Protein AF-0000000079241208 (afdb_homodimer)

Solvent-accessible surface area (backbone atoms only — not comparable to full-atom values): 12132 Å² total; per-residue (Å²): 131,88,64,67,33,62,77,41,56,72,85,36,66,59,20,52,52,40,54,52,53,50,49,51,48,34,47,53,38,46,44,62,68,44,64,42,62,24,52,15,55,86,41,65,51,71,40,70,36,26,55,69,58,37,50,49,38,34,60,72,66,26,55,33,71,83,64,74,71,45,50,93,43,65,40,77,79,73,70,74,70,69,73,74,69,76,74,72,74,76,76,74,76,73,75,76,75,76,73,77,118,129,88,64,68,33,62,75,42,56,70,84,35,68,60,20,51,52,39,52,52,52,51,51,52,48,34,48,53,37,45,42,61,70,46,62,42,65,24,52,14,57,85,43,65,51,71,40,69,37,24,56,70,58,38,50,48,38,34,61,72,65,27,54,32,70,83,64,74,72,46,49,93,43,64,41,75,79,74,70,74,70,69,73,74,70,75,73,72,75,76,76,73,75,73,76,77,72,77,74,80,119

Organism: Prunus dulcis (NCBI:txid3755)

Foldseek 3Di:
DDQCLVVDDCPDPSVVVNVVVVVVVVVVVCQQVFWFFQQFPVRVRPDTGRPVVSVVRCVPRNGDPVPPQVVSPDGDDDPPPPPPPPPPPPPPPPPPVPPPD/DDQVLVVDDCPDPSVVVNVVVVVVVVVVVCQQVFWFFQQFPVRVRPDTGRPVVSVVRCVPRNGDPVPPQVVSPDGDDDPPPPPPPPPPPPPPPVPPVPPPD

Radius of gyration: 32.14 Å; Cα contacts (8 Å, |Δi|>4): 218; chains: 2; bounding box: 62×72×138 Å

pLDDT: mean 83.87, std 23.01, range [26.67, 98.75]

InterPro domains:
  IPR029480 Transposase-associated domain [PF13963] (3-75)

Sequence (202 aa):
MDKSWMHSDRRSKAYEFGVEAFLNFAVENLLTTTHIRCPCVKCVNLKLFGVGIIRDHVYFNGIDQSYKNWTFHGEPWEATTNASRNVEEDDGHSRYSFVSEMDKSWMHSDRRSKAYEFGVEAFLNFAVENLLTTTHIRCPCVKCVNLKLFGVGIIRDHVYFNGIDQSYKNWTFHGEPWEATTNASRNVEEDDGHSRYSFVSE

Structure (mmCIF, N/CA/C/O backbone):
data_AF-0000000079241208-model_v1
#
loop_
_entity.id
_entity.type
_entity.pdbx_description
1 polymer 'Transposase-associated domain-containing protein'
#
loop_
_atom_site.group_PDB
_atom_site.id
_atom_site.type_symbol
_atom_site.label_atom_id
_atom_site.label_alt_id
_atom_site.label_comp_id
_atom_site.label_asym_id
_atom_site.label_entity_id
_atom_site.label_seq_id
_atom_site.pdbx_PDB_ins_code
_atom_site.Cartn_x
_atom_site.Cartn_y
_atom_site.Cartn_z
_atom_site.occupancy
_atom_site.B_iso_or_equiv
_atom_site.auth_seq_id
_atom_site.auth_comp_id
_atom_site.auth_asym_id
_atom_site.auth_atom_id
_atom_site.pdbx_PDB_model_num
ATOM 1 N N . MET A 1 1 ? 2.008 -9.539 -17.562 1 85.94 1 MET A N 1
ATOM 2 C CA . MET A 1 1 ? 3.361 -9.789 -17.062 1 85.94 1 MET A CA 1
ATOM 3 C C . MET A 1 1 ? 3.781 -11.234 -17.328 1 85.94 1 MET A C 1
ATOM 5 O O . MET A 1 1 ? 2.957 -12.141 -17.266 1 85.94 1 MET A O 1
ATOM 9 N N . ASP A 1 2 ? 5.016 -11.359 -17.703 1 92.06 2 ASP A N 1
ATOM 10 C CA . ASP A 1 2 ? 5.59 -12.688 -17.891 1 92.06 2 ASP A CA 1
ATOM 11 C C . ASP A 1 2 ? 5.672 -13.438 -16.562 1 92.06 2 ASP A C 1
ATOM 13 O O . ASP A 1 2 ? 6.18 -12.906 -15.57 1 92.06 2 ASP A O 1
ATOM 17 N N . LYS A 1 3 ? 5.117 -14.648 -16.562 1 96.25 3 LYS A N 1
ATOM 18 C CA . LYS A 1 3 ? 5.047 -15.383 -15.305 1 96.25 3 LYS A CA 1
ATOM 19 C C . LYS A 1 3 ? 5.926 -16.625 -15.344 1 96.25 3 LYS A C 1
ATOM 21 O O . LYS A 1 3 ? 5.84 -17.484 -14.461 1 96.25 3 LYS A O 1
ATOM 26 N N . SER A 1 4 ? 6.773 -16.75 -16.328 1 97.06 4 SER A N 1
ATOM 27 C CA . SER A 1 4 ? 7.629 -17.922 -16.469 1 97.06 4 SER A CA 1
ATOM 28 C C . SER A 1 4 ? 8.602 -18.047 -15.305 1 97.06 4 SER A C 1
ATOM 30 O O . SER A 1 4 ? 9.094 -19.141 -15.016 1 97.06 4 SER A O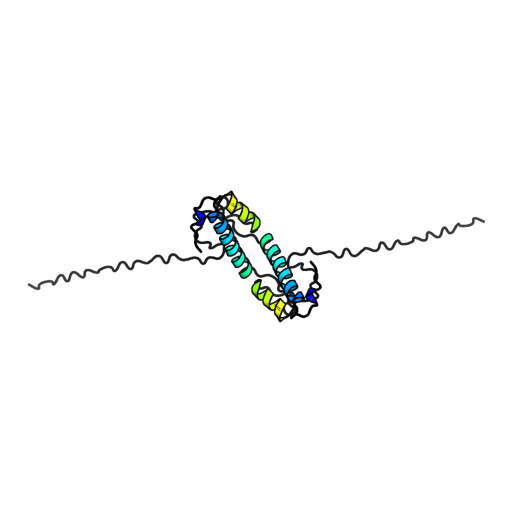 1
ATOM 32 N N . TRP A 1 5 ? 8.805 -16.891 -14.695 1 97.5 5 TRP A N 1
ATOM 33 C CA . TRP A 1 5 ? 9.734 -16.859 -13.57 1 97.5 5 TRP A CA 1
ATOM 34 C C . TRP A 1 5 ? 9.281 -17.797 -12.461 1 97.5 5 TRP A C 1
ATOM 36 O O . TRP A 1 5 ? 10.102 -18.281 -11.672 1 97.5 5 TRP A O 1
ATOM 46 N N . MET A 1 6 ? 8.07 -18.125 -12.43 1 98.06 6 MET A N 1
ATOM 47 C CA . MET A 1 6 ? 7.512 -18.922 -11.344 1 98.06 6 MET A CA 1
ATOM 48 C C . MET A 1 6 ? 8.055 -20.344 -11.383 1 98.06 6 MET A C 1
ATOM 50 O O . MET A 1 6 ? 7.992 -21.062 -10.391 1 98.06 6 MET A O 1
ATOM 54 N N . HIS A 1 7 ? 8.547 -20.734 -12.5 1 97.06 7 HIS A N 1
ATOM 55 C CA . HIS A 1 7 ? 9.055 -22.094 -12.688 1 97.06 7 HIS A CA 1
ATOM 56 C C . HIS A 1 7 ? 10.578 -22.125 -12.625 1 97.06 7 HIS A C 1
ATOM 58 O O . HIS A 1 7 ? 11.188 -23.188 -12.727 1 97.06 7 HIS A O 1
ATOM 64 N N . SER A 1 8 ? 11.156 -20.953 -12.43 1 97.25 8 SER A N 1
ATOM 65 C CA . SER A 1 8 ? 12.609 -20.859 -12.383 1 97.25 8 SER A CA 1
ATOM 66 C C . SER A 1 8 ? 13.156 -21.344 -11.039 1 97.25 8 SER A C 1
ATOM 68 O O . SER A 1 8 ? 12.414 -21.438 -10.062 1 97.25 8 SER A O 1
ATOM 70 N N . ASP A 1 9 ? 14.508 -21.625 -11.055 1 96.69 9 ASP A N 1
ATOM 71 C CA . ASP A 1 9 ? 15.211 -21.922 -9.812 1 96.69 9 ASP A CA 1
ATOM 72 C C . ASP A 1 9 ? 15.109 -20.75 -8.828 1 96.69 9 ASP A C 1
ATOM 74 O O . ASP A 1 9 ? 15.312 -19.594 -9.211 1 96.69 9 ASP A O 1
ATOM 78 N N . ARG A 1 10 ? 14.734 -21.047 -7.695 1 95.56 10 ARG A N 1
ATOM 79 C CA . ARG A 1 10 ? 14.492 -20.031 -6.68 1 95.56 10 ARG A CA 1
ATOM 80 C C . ARG A 1 10 ? 15.766 -19.234 -6.398 1 95.56 10 ARG A C 1
ATOM 82 O O . ARG A 1 10 ? 15.695 -18.125 -5.867 1 95.56 10 ARG A O 1
ATOM 89 N N . ARG A 1 11 ? 16.844 -19.828 -6.758 1 96.31 11 ARG A N 1
ATOM 90 C CA . ARG A 1 11 ? 18.109 -19.156 -6.496 1 96.31 11 ARG A CA 1
ATOM 91 C C . ARG A 1 11 ? 18.562 -18.328 -7.699 1 96.31 11 ARG A C 1
ATOM 93 O O . ARG A 1 11 ? 19.578 -17.656 -7.648 1 96.31 11 ARG A O 1
ATOM 100 N N . SER A 1 12 ? 17.875 -18.359 -8.719 1 97.44 12 SER A N 1
ATOM 101 C CA . SER A 1 12 ? 18.25 -17.688 -9.953 1 97.44 12 SER A CA 1
ATOM 102 C C . SER A 1 12 ? 17.859 -16.219 -9.914 1 97.44 12 SER A C 1
ATOM 104 O O . SER A 1 12 ? 16.969 -15.82 -9.156 1 97.44 12 SER A O 1
ATOM 106 N N . LYS A 1 13 ? 18.5 -15.414 -10.719 1 97.88 13 LYS A N 1
ATOM 107 C CA . LYS A 1 13 ? 18.141 -14.008 -10.883 1 97.88 13 LYS A CA 1
ATOM 108 C C . LYS A 1 13 ? 16.75 -13.859 -11.484 1 97.88 13 LYS A C 1
ATOM 110 O O . LYS A 1 13 ? 16.016 -12.922 -11.156 1 97.88 13 LYS A O 1
ATOM 115 N N . ALA A 1 14 ? 16.484 -14.773 -12.328 1 97.5 14 ALA A N 1
ATOM 116 C CA . ALA A 1 14 ? 15.172 -14.734 -12.961 1 97.5 14 ALA A CA 1
ATOM 117 C C . ALA A 1 14 ? 14.062 -14.82 -11.914 1 97.5 14 ALA A C 1
ATOM 119 O O . ALA A 1 14 ? 13.086 -14.078 -11.977 1 97.5 14 ALA A O 1
ATOM 120 N N . TYR A 1 15 ? 14.219 -15.695 -10.969 1 98.19 15 TYR A N 1
ATOM 121 C CA . TYR A 1 15 ? 13.227 -15.828 -9.914 1 98.19 15 TYR A CA 1
ATOM 122 C C . TYR A 1 15 ? 13.188 -14.578 -9.039 1 98.19 15 TYR A C 1
ATOM 124 O O . TYR A 1 15 ? 12.109 -14.07 -8.727 1 98.19 15 TYR A O 1
ATOM 132 N N . GLU A 1 16 ? 14.32 -14.133 -8.734 1 97.81 16 GLU A N 1
ATOM 133 C CA . GLU A 1 16 ? 14.406 -12.93 -7.914 1 97.81 16 GLU A CA 1
ATOM 134 C C . GLU A 1 16 ? 13.672 -11.766 -8.57 1 97.81 16 GLU A C 1
ATOM 136 O O . GLU A 1 16 ? 12.859 -11.094 -7.934 1 97.81 16 GLU A O 1
ATOM 141 N N . PHE A 1 17 ? 13.898 -11.555 -9.812 1 97.69 17 PHE A N 1
ATOM 142 C CA . PHE A 1 17 ? 13.258 -10.469 -10.547 1 97.69 17 PHE A CA 1
ATOM 143 C C . PHE A 1 17 ? 11.75 -10.695 -10.641 1 97.69 17 PHE A C 1
ATOM 145 O O . PHE A 1 17 ? 10.969 -9.75 -10.562 1 97.69 17 PHE A O 1
ATOM 152 N N . GLY A 1 18 ? 11.406 -11.93 -10.82 1 97.56 18 GLY A N 1
ATOM 153 C CA . GLY A 1 18 ? 9.992 -12.273 -10.883 1 97.56 18 GLY A CA 1
ATOM 154 C C . GLY A 1 18 ? 9.25 -12 -9.586 1 97.56 18 GLY A C 1
ATOM 155 O O . GLY A 1 18 ? 8.156 -11.438 -9.594 1 97.56 18 GLY A O 1
ATOM 156 N N . VAL A 1 19 ? 9.898 -12.328 -8.477 1 98 19 VAL A N 1
ATOM 157 C CA . VAL A 1 19 ? 9.305 -12.086 -7.164 1 98 19 VAL A CA 1
ATOM 158 C C . VAL A 1 19 ? 9.109 -10.578 -6.961 1 98 19 VAL A C 1
ATOM 160 O O . VAL A 1 19 ? 8.031 -10.133 -6.57 1 98 19 VAL A O 1
ATOM 163 N N . GLU A 1 20 ? 10.062 -9.828 -7.266 1 97.81 20 GLU A N 1
ATOM 164 C CA . GLU A 1 20 ? 9.977 -8.383 -7.074 1 97.81 20 GLU A CA 1
ATOM 165 C C . GLU A 1 20 ? 8.906 -7.773 -7.98 1 97.81 20 GLU A C 1
ATOM 167 O O . GLU A 1 20 ? 8.18 -6.871 -7.562 1 97.81 20 GLU A O 1
ATOM 172 N N . ALA A 1 21 ? 8.883 -8.258 -9.188 1 97.31 21 ALA A N 1
ATOM 173 C CA . ALA A 1 21 ? 7.867 -7.758 -10.109 1 97.31 21 ALA A CA 1
ATOM 174 C C . ALA A 1 21 ? 6.461 -8.07 -9.602 1 97.31 21 ALA A C 1
ATOM 176 O O . ALA A 1 21 ? 5.566 -7.227 -9.672 1 97.31 21 ALA A O 1
ATOM 177 N N . PHE A 1 22 ? 6.27 -9.234 -9.133 1 97.94 22 PHE A N 1
ATOM 178 C CA . PHE A 1 22 ? 4.984 -9.625 -8.562 1 97.94 22 PHE A CA 1
ATOM 179 C C . PHE A 1 22 ? 4.617 -8.719 -7.391 1 97.94 22 PHE A C 1
ATOM 181 O O . PHE A 1 22 ? 3.496 -8.219 -7.316 1 97.94 22 PHE A O 1
ATOM 188 N N . LEU A 1 23 ? 5.547 -8.562 -6.465 1 97.31 23 LEU A N 1
ATOM 189 C CA . LEU A 1 23 ? 5.281 -7.762 -5.273 1 97.31 23 LEU A CA 1
ATOM 190 C C . LEU A 1 23 ? 4.961 -6.32 -5.652 1 97.31 23 LEU A C 1
ATOM 192 O O . LEU A 1 23 ? 4.066 -5.703 -5.07 1 97.31 23 LEU A O 1
ATOM 196 N N . ASN A 1 24 ? 5.727 -5.77 -6.578 1 96.75 24 ASN A N 1
ATOM 197 C CA . ASN A 1 24 ? 5.434 -4.426 -7.059 1 96.75 24 ASN A CA 1
ATOM 198 C C . ASN A 1 24 ? 4.023 -4.328 -7.629 1 96.75 24 ASN A C 1
ATOM 200 O O . ASN A 1 24 ? 3.318 -3.344 -7.387 1 96.75 24 ASN A O 1
ATOM 204 N N . PHE A 1 25 ? 3.66 -5.316 -8.391 1 97.19 25 PHE A N 1
ATOM 205 C CA . PHE A 1 25 ? 2.316 -5.383 -8.961 1 97.19 25 PHE A CA 1
ATOM 206 C C . PHE A 1 25 ? 1.266 -5.406 -7.855 1 97.19 25 PHE A C 1
ATOM 208 O O . PHE A 1 25 ? 0.294 -4.652 -7.898 1 97.19 25 PHE A O 1
ATOM 215 N N . ALA A 1 26 ? 1.432 -6.23 -6.883 1 96.81 26 ALA A N 1
ATOM 216 C CA . ALA A 1 26 ? 0.497 -6.363 -5.77 1 96.81 26 ALA A CA 1
ATOM 217 C C . ALA A 1 26 ? 0.398 -5.062 -4.977 1 96.81 26 ALA A C 1
ATOM 219 O O . ALA A 1 26 ? -0.696 -4.645 -4.598 1 96.81 26 ALA A O 1
ATOM 220 N N . VAL A 1 27 ? 1.519 -4.465 -4.73 1 96.25 27 VAL A N 1
ATOM 221 C CA . VAL A 1 27 ? 1.579 -3.219 -3.973 1 96.25 27 VAL A CA 1
ATOM 222 C C . VAL A 1 27 ? 0.872 -2.109 -4.746 1 96.25 27 VAL A C 1
ATOM 224 O O . VAL A 1 27 ? 0.096 -1.341 -4.172 1 96.25 27 VAL A O 1
ATOM 227 N N . GLU A 1 28 ? 1.165 -1.983 -5.996 1 94.62 28 GLU A N 1
ATOM 228 C CA . GLU A 1 28 ? 0.496 -0.967 -6.801 1 94.62 28 GLU A CA 1
ATOM 229 C C . GLU A 1 28 ? -1.021 -1.122 -6.738 1 94.62 28 GLU A C 1
ATOM 231 O O . GLU A 1 28 ? -1.747 -0.132 -6.625 1 94.62 28 GLU A O 1
ATOM 236 N N . ASN A 1 29 ? -1.411 -2.324 -6.867 1 94.44 29 ASN A N 1
ATOM 237 C CA . ASN A 1 29 ? -2.842 -2.582 -6.738 1 94.44 29 ASN A CA 1
ATOM 238 C C . ASN A 1 29 ? -3.367 -2.16 -5.367 1 94.44 29 ASN A C 1
ATOM 240 O O . ASN A 1 29 ? -4.43 -1.547 -5.27 1 94.44 29 ASN A O 1
ATOM 244 N N . LEU A 1 30 ? -2.633 -2.49 -4.336 1 94.5 30 LEU A N 1
ATOM 245 C CA . LEU A 1 30 ? -3.012 -2.129 -2.975 1 94.5 30 LEU A CA 1
ATOM 246 C C . LEU A 1 30 ? -3.143 -0.617 -2.83 1 94.5 30 LEU A C 1
ATOM 248 O O . LEU A 1 30 ? -4.125 -0.125 -2.27 1 94.5 30 LEU A O 1
ATOM 252 N N . LEU A 1 31 ? -2.182 0.098 -3.359 1 93.62 31 LEU A N 1
ATOM 253 C CA . LEU A 1 31 ? -2.137 1.55 -3.225 1 93.62 31 LEU A CA 1
ATOM 254 C C . LEU A 1 31 ? -3.277 2.203 -3.998 1 93.62 31 LEU A C 1
ATOM 256 O O . LEU A 1 31 ? -3.719 3.301 -3.652 1 93.62 31 LEU A O 1
ATOM 260 N N . THR A 1 32 ? -3.76 1.568 -5.004 1 91.62 32 THR A N 1
ATOM 261 C CA . THR A 1 32 ? -4.82 2.139 -5.828 1 91.62 32 THR A CA 1
ATOM 262 C C . THR A 1 32 ? -6.195 1.755 -5.281 1 91.62 32 THR A C 1
ATOM 264 O O . THR A 1 32 ? -7.16 2.502 -5.441 1 91.62 32 THR A O 1
ATOM 267 N N . THR A 1 33 ? -6.203 0.647 -4.629 1 91.19 33 THR A N 1
ATOM 268 C CA . THR A 1 33 ? -7.512 0.145 -4.23 1 91.19 33 THR A CA 1
ATOM 269 C C . THR A 1 33 ? -7.777 0.439 -2.758 1 91.19 33 THR A C 1
ATOM 271 O O . THR A 1 33 ? -8.93 0.409 -2.311 1 91.19 33 THR A O 1
ATOM 274 N N . THR A 1 34 ? -6.719 0.594 -1.997 1 93.81 34 THR A N 1
ATOM 275 C CA . THR A 1 34 ? -6.891 0.929 -0.588 1 93.81 34 THR A CA 1
ATOM 276 C C . THR A 1 34 ? -6.945 2.441 -0.395 1 93.81 34 THR A C 1
ATOM 278 O O . THR A 1 34 ? -6.059 3.164 -0.856 1 93.81 34 THR A O 1
ATOM 281 N N . HIS A 1 35 ? -8.039 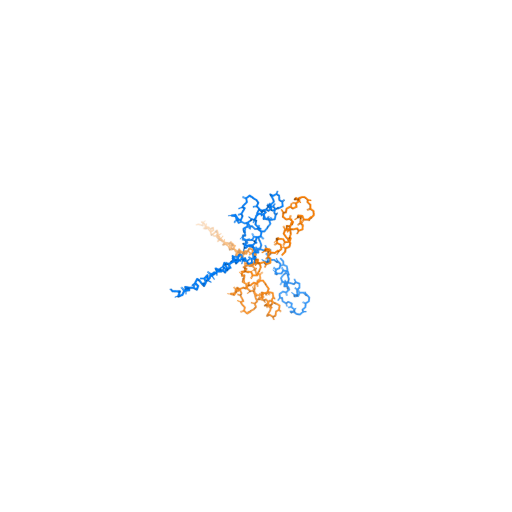2.846 0.272 1 95.5 35 HIS A N 1
ATOM 282 C CA . HIS A 1 35 ? -8.227 4.277 0.494 1 95.5 35 HIS A CA 1
ATOM 283 C C . HIS A 1 35 ? -7.809 4.676 1.905 1 95.5 35 HIS A C 1
ATOM 285 O O . HIS A 1 35 ? -8.102 3.965 2.869 1 95.5 35 HIS A O 1
ATOM 291 N N . ILE A 1 36 ? -7.074 5.758 1.994 1 96.62 36 ILE A N 1
ATOM 292 C CA . ILE A 1 36 ? -6.68 6.301 3.291 1 96.62 36 ILE A CA 1
ATOM 293 C C . ILE A 1 36 ? -7.117 7.758 3.395 1 96.62 36 ILE A C 1
ATOM 295 O O . ILE A 1 36 ? -7.527 8.367 2.4 1 96.62 36 ILE A O 1
ATOM 299 N N . ARG A 1 37 ? -7.035 8.289 4.59 1 98 37 ARG A N 1
ATOM 300 C CA . ARG A 1 37 ? -7.504 9.648 4.848 1 98 37 ARG A CA 1
ATOM 301 C C . ARG A 1 37 ? -6.617 10.672 4.152 1 98 37 ARG A C 1
ATOM 303 O O . ARG A 1 37 ? -5.395 10.539 4.141 1 98 37 ARG A O 1
ATOM 310 N N . CYS A 1 38 ? -7.211 11.664 3.617 1 98.69 38 CYS A N 1
ATOM 311 C CA . CYS A 1 38 ? -6.488 12.734 2.932 1 98.69 38 CYS A CA 1
ATOM 312 C C . CYS A 1 38 ? -6.211 13.898 3.875 1 98.69 38 CYS A C 1
ATOM 314 O O . CYS A 1 38 ? -7.141 14.531 4.371 1 98.69 38 CYS A O 1
ATOM 316 N N . PRO A 1 39 ? -5.008 14.227 4.062 1 98.56 39 PRO A N 1
ATOM 317 C CA . PRO A 1 39 ? -4.664 15.266 5.039 1 98.56 39 PRO A CA 1
ATOM 318 C C . PRO A 1 39 ? -4.633 16.672 4.43 1 98.56 39 PRO A C 1
ATOM 320 O O . PRO A 1 39 ? -4.129 17.609 5.055 1 98.56 39 PRO A O 1
ATOM 323 N N . CYS A 1 40 ? -5.102 16.812 3.248 1 98.62 40 CYS A N 1
ATOM 324 C CA . CYS A 1 40 ? -5.039 18.141 2.66 1 98.62 40 CYS A CA 1
ATOM 325 C C . CYS A 1 40 ? -5.969 19.109 3.385 1 98.62 40 CYS A C 1
ATOM 327 O O . CYS A 1 40 ? -6.844 18.688 4.145 1 98.62 40 CYS A O 1
ATOM 329 N N . VAL A 1 41 ? -5.898 20.375 3.057 1 98.44 41 VAL A N 1
ATOM 330 C CA . VAL A 1 41 ? -6.605 21.438 3.766 1 98.44 41 VAL A CA 1
ATOM 331 C C . VAL A 1 41 ? -8.102 21.328 3.484 1 98.44 41 VAL A C 1
ATOM 333 O O . VAL A 1 41 ? -8.922 21.766 4.293 1 98.44 41 VAL A O 1
ATOM 336 N N . LYS A 1 42 ? -8.453 20.734 2.373 1 98.5 42 LYS A N 1
ATOM 337 C CA . LYS A 1 42 ? -9.867 20.672 2.01 1 98.5 42 LYS A CA 1
ATOM 338 C C . LYS A 1 42 ? -10.531 19.438 2.617 1 98.5 42 LYS A C 1
ATOM 340 O O . LYS A 1 42 ? -11.719 19.469 2.939 1 98.5 42 LYS A O 1
ATOM 345 N N . CYS A 1 43 ? -9.82 18.406 2.842 1 98.38 43 CYS A N 1
ATOM 346 C CA . CYS A 1 43 ? -10.383 17.141 3.309 1 98.38 43 CYS A CA 1
ATOM 347 C C . CYS A 1 43 ? -10.219 17 4.816 1 98.38 43 CYS A C 1
ATOM 349 O O . CYS A 1 43 ? -11.023 16.328 5.473 1 98.38 43 CYS A O 1
ATOM 351 N N . VAL A 1 44 ? -9.102 17.531 5.359 1 98.06 44 VAL A N 1
ATOM 352 C CA . VAL A 1 44 ? -8.82 17.609 6.789 1 98.06 44 VAL A CA 1
ATOM 353 C C . VAL A 1 44 ? -8.977 16.219 7.418 1 98.06 44 VAL A C 1
ATOM 355 O O . VAL A 1 44 ? -9.578 16.094 8.484 1 98.06 44 VAL A O 1
ATOM 358 N N . ASN A 1 45 ? -8.586 15.188 6.684 1 98.06 45 ASN A N 1
ATOM 359 C CA . ASN A 1 45 ? -8.578 13.797 7.113 1 98.06 45 ASN A CA 1
ATOM 360 C C . ASN A 1 45 ? -9.992 13.242 7.238 1 98.06 45 ASN A C 1
ATOM 362 O O . ASN A 1 45 ? -10.219 12.266 7.961 1 98.06 45 ASN A O 1
ATOM 366 N N . LEU A 1 46 ? -10.891 13.781 6.523 1 98.12 46 LEU A N 1
ATOM 367 C CA . LEU A 1 46 ? -12.266 13.305 6.621 1 98.12 46 LEU A CA 1
ATOM 368 C C . LEU A 1 46 ? -12.672 12.547 5.363 1 98.12 46 LEU A C 1
ATOM 370 O O . LEU A 1 46 ? -13.688 11.852 5.352 1 98.12 46 LEU A O 1
ATOM 374 N N . LYS A 1 47 ? -11.992 12.617 4.309 1 98.44 47 LYS A N 1
ATOM 375 C CA . LYS A 1 47 ? -12.25 11.914 3.055 1 98.44 47 LYS A CA 1
ATOM 376 C C . LYS A 1 47 ? -11.18 10.867 2.775 1 98.44 47 LYS A C 1
ATOM 378 O O . LYS A 1 47 ? -10.031 11.031 3.188 1 98.44 47 LYS A O 1
ATOM 383 N N . LEU A 1 48 ? -11.594 9.867 2.105 1 98.06 48 LEU A N 1
ATOM 384 C CA . LEU A 1 48 ? -10.711 8.742 1.805 1 98.06 48 LEU A CA 1
ATOM 385 C C . LEU A 1 48 ? -10.438 8.656 0.308 1 98.06 48 LEU A C 1
ATOM 387 O O . LEU A 1 48 ? -11.352 8.773 -0.506 1 98.06 48 LEU A O 1
ATOM 391 N N . PHE A 1 49 ? -9.117 8.5 -0.026 1 97.25 49 PHE A N 1
ATOM 392 C CA . PHE A 1 49 ? -8.711 8.359 -1.421 1 97.25 49 PHE A CA 1
ATOM 393 C C . PHE A 1 49 ? -7.527 7.414 -1.551 1 97.25 49 PHE A C 1
ATOM 395 O O . PHE A 1 49 ? -6.914 7.035 -0.55 1 97.25 49 PHE A O 1
ATOM 402 N N . GLY A 1 50 ? -7.262 6.953 -2.785 1 95.94 50 GLY A N 1
ATOM 403 C CA . GLY A 1 50 ? -5.988 6.316 -3.082 1 95.94 50 GLY A CA 1
ATOM 404 C C . GLY A 1 50 ? -4.805 7.262 -2.973 1 95.94 50 GLY A C 1
ATOM 405 O O . GLY A 1 50 ? -4.977 8.484 -2.996 1 95.94 50 GLY A O 1
ATOM 406 N N . VAL A 1 51 ? -3.664 6.754 -2.883 1 96.25 51 VAL A N 1
ATOM 407 C CA . VAL A 1 51 ? -2.449 7.508 -2.6 1 96.25 51 VAL A CA 1
ATOM 408 C C . VAL A 1 51 ? -2.207 8.531 -3.705 1 96.25 51 VAL A C 1
ATOM 410 O O . VAL A 1 51 ? -1.744 9.648 -3.439 1 96.25 51 VAL A O 1
ATOM 413 N N . GLY A 1 52 ? -2.486 8.227 -4.895 1 95.19 52 GLY A N 1
ATOM 414 C CA . GLY A 1 52 ? -2.287 9.141 -6 1 95.19 52 GLY A CA 1
ATOM 415 C C . GLY A 1 52 ? -3.113 10.414 -5.879 1 95.19 52 GLY A C 1
ATOM 416 O O . GLY A 1 52 ? -2.604 11.516 -6.094 1 95.19 52 GLY A O 1
ATOM 417 N N . ILE A 1 53 ? -4.316 10.258 -5.551 1 96.94 53 ILE A N 1
ATOM 418 C CA . ILE A 1 53 ? -5.211 11.398 -5.383 1 96.94 53 ILE A CA 1
ATOM 419 C C . ILE A 1 53 ? -4.766 12.234 -4.18 1 96.94 53 ILE A C 1
ATOM 421 O O . ILE A 1 53 ? -4.746 13.461 -4.246 1 96.94 53 ILE A O 1
ATOM 425 N N . ILE A 1 54 ? -4.328 11.562 -3.164 1 98.19 54 ILE A N 1
ATOM 426 C CA . ILE A 1 54 ? -3.859 12.25 -1.967 1 98.19 54 ILE A CA 1
ATOM 427 C C . ILE A 1 54 ? -2.615 13.07 -2.295 1 98.19 54 ILE A C 1
ATOM 429 O O . ILE A 1 54 ? -2.492 14.219 -1.867 1 98.19 54 ILE A O 1
ATOM 433 N N . ARG A 1 55 ? -1.777 12.523 -3.051 1 97.75 55 ARG A N 1
ATOM 434 C CA . ARG A 1 55 ? -0.601 13.266 -3.5 1 97.75 55 ARG A CA 1
ATOM 435 C C . ARG A 1 55 ? -1 14.562 -4.191 1 97.75 55 ARG A C 1
ATOM 437 O O . ARG A 1 55 ? -0.504 15.633 -3.84 1 97.75 55 ARG A O 1
ATOM 444 N N . ASP A 1 56 ? -1.922 14.477 -5.059 1 97.56 56 ASP A N 1
ATOM 445 C CA . ASP A 1 56 ? -2.373 15.656 -5.789 1 97.56 56 ASP A CA 1
ATOM 446 C C . ASP A 1 56 ? -2.986 16.688 -4.84 1 97.56 56 ASP A C 1
ATOM 448 O O . ASP A 1 56 ? -2.684 17.875 -4.926 1 97.56 56 ASP A O 1
ATOM 452 N N . HIS A 1 57 ? -3.783 16.141 -3.971 1 98.44 57 HIS A N 1
ATOM 453 C CA . HIS A 1 57 ? -4.43 17.062 -3.031 1 98.44 57 HIS A CA 1
ATOM 454 C C . HIS A 1 57 ? -3.404 17.781 -2.168 1 98.44 57 HIS A C 1
ATOM 456 O O . HIS A 1 57 ? -3.496 19 -1.976 1 98.44 57 HIS A O 1
ATOM 462 N N . VAL A 1 58 ? -2.42 17.109 -1.708 1 98.5 58 VAL A N 1
ATOM 463 C CA . VAL A 1 58 ? -1.436 17.688 -0.798 1 98.5 58 VAL A CA 1
ATOM 464 C C . VAL A 1 58 ? -0.536 18.656 -1.56 1 98.5 58 VAL A C 1
ATOM 466 O O . VAL A 1 58 ? -0.149 19.703 -1.028 1 98.5 58 VAL A O 1
ATOM 469 N N . TYR A 1 59 ? -0.292 18.359 -2.805 1 97.25 59 TYR A N 1
ATOM 470 C CA . TYR A 1 59 ? 0.535 19.234 -3.623 1 97.25 59 TYR A CA 1
ATOM 471 C C . TYR A 1 59 ? -0.219 20.516 -3.988 1 97.25 59 TYR A C 1
ATOM 473 O O . TYR A 1 59 ? 0.32 21.609 -3.873 1 97.25 59 TYR A O 1
ATOM 481 N N . PHE A 1 60 ? -1.478 20.359 -4.352 1 95.62 60 PHE A N 1
ATOM 482 C CA . PHE A 1 60 ? -2.195 21.484 -4.926 1 95.62 60 PHE A CA 1
ATOM 483 C C . PHE A 1 60 ? -2.926 22.266 -3.844 1 95.62 60 PHE A C 1
ATOM 485 O O . PHE A 1 60 ? -2.893 23.5 -3.836 1 95.62 60 PHE A O 1
ATOM 492 N N . ASN A 1 61 ? -3.592 21.578 -2.967 1 97.69 61 ASN A N 1
ATOM 493 C CA . ASN A 1 61 ? -4.359 22.25 -1.926 1 97.69 61 ASN A CA 1
ATOM 494 C C . ASN A 1 61 ? -3.484 22.609 -0.725 1 97.69 61 ASN A C 1
ATOM 496 O O . ASN A 1 61 ? -3.795 23.531 0.025 1 97.69 61 ASN A O 1
ATOM 500 N N . GLY A 1 62 ? -2.42 21.828 -0.582 1 98.25 62 GLY A N 1
ATOM 501 C CA . GLY A 1 62 ? -1.636 21.938 0.636 1 98.25 62 GLY A CA 1
ATOM 502 C C . GLY A 1 62 ? -2.066 20.969 1.723 1 98.25 62 GLY A C 1
ATOM 503 O O . GLY A 1 62 ? -3.191 20.469 1.702 1 98.25 62 GLY A O 1
ATOM 504 N N . ILE A 1 63 ? -1.191 20.688 2.627 1 98.5 63 ILE A N 1
ATOM 505 C CA . ILE A 1 63 ? -1.489 19.828 3.76 1 98.5 63 ILE A CA 1
ATOM 506 C C . ILE A 1 63 ? -2.062 20.641 4.91 1 98.5 63 ILE A C 1
ATOM 508 O O . ILE A 1 63 ? -1.709 21.812 5.078 1 98.5 63 ILE A O 1
ATOM 512 N N . ASP A 1 64 ? -2.932 20.062 5.652 1 98.25 64 ASP A N 1
ATOM 513 C CA . ASP A 1 64 ? -3.398 20.672 6.891 1 98.25 64 ASP A CA 1
ATOM 514 C C . ASP A 1 64 ? -2.26 20.812 7.898 1 98.25 64 ASP A C 1
ATOM 516 O O . ASP A 1 64 ? -1.852 19.828 8.516 1 98.25 64 ASP A O 1
ATOM 520 N N . GLN A 1 65 ? -1.823 21.969 8.156 1 97.06 65 GLN A N 1
ATOM 521 C CA . GLN A 1 65 ? -0.642 22.219 8.977 1 97.06 65 GLN A CA 1
ATOM 522 C C . GLN A 1 65 ? -0.908 21.906 10.438 1 97.06 65 GLN A C 1
ATOM 524 O O . GLN A 1 65 ? 0.028 21.766 11.234 1 97.06 65 GLN A O 1
ATOM 529 N N . SER A 1 66 ? -2.117 21.766 10.758 1 96.31 66 SER A N 1
ATOM 530 C CA . SER A 1 66 ? -2.445 21.422 12.133 1 96.31 66 SER A CA 1
ATOM 531 C C . SER A 1 66 ? -2.318 19.922 12.367 1 96.31 66 SER A C 1
ATOM 533 O O . SER A 1 66 ? -2.311 19.453 13.516 1 96.31 66 SER A O 1
ATOM 535 N N . TYR A 1 67 ? -2.201 19.156 11.297 1 96.31 67 TYR A N 1
ATOM 536 C CA . TYR A 1 67 ? -2.035 17.719 11.367 1 96.31 67 TYR A CA 1
ATOM 537 C C . TYR A 1 67 ? -0.577 17.344 11.609 1 96.31 67 TYR A C 1
ATOM 539 O O . TYR A 1 67 ? 0.09 16.812 10.711 1 96.31 67 TYR A O 1
ATOM 547 N N . LYS A 1 68 ? -0.152 17.516 12.805 1 91.75 68 LYS A N 1
ATOM 548 C CA . LYS A 1 68 ? 1.264 17.375 13.133 1 91.75 68 LYS A CA 1
ATOM 549 C C . LYS A 1 68 ? 1.59 15.945 13.539 1 91.75 68 LYS A C 1
ATOM 551 O O . LYS A 1 68 ? 2.703 15.469 13.312 1 91.75 68 LYS A O 1
ATOM 556 N N . ASN A 1 69 ? 0.632 15.344 14.203 1 94.12 69 ASN A N 1
A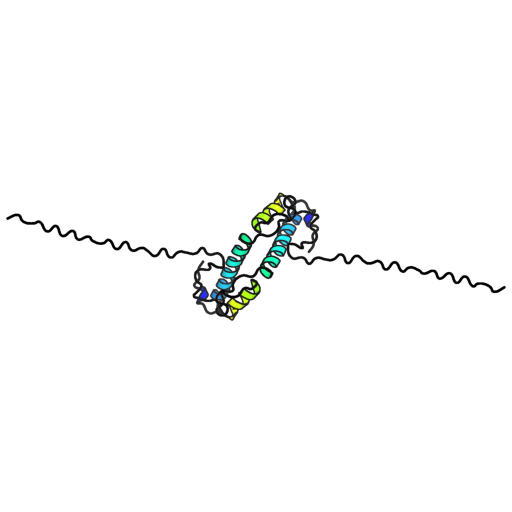TOM 557 C CA . ASN A 1 69 ? 0.754 13.914 14.492 1 94.12 69 ASN A CA 1
ATOM 558 C C . ASN A 1 69 ? 0.006 13.07 13.461 1 94.12 69 ASN A C 1
ATOM 560 O O . ASN A 1 69 ? -1.224 13.109 13.398 1 94.12 69 ASN A O 1
ATOM 564 N N . TRP A 1 70 ? 0.658 12.391 12.688 1 97 70 TRP A N 1
ATOM 565 C CA . TRP A 1 70 ? 0.091 11.656 11.562 1 97 70 TRP A CA 1
ATOM 566 C C . TRP A 1 70 ? -0.534 10.344 12.031 1 97 70 TRP A C 1
ATOM 568 O O . TRP A 1 70 ? -0.245 9.281 11.484 1 97 70 TRP A O 1
ATOM 578 N N . THR A 1 71 ? -1.403 10.406 12.953 1 95.38 71 THR A N 1
ATOM 579 C CA . THR A 1 71 ? -1.968 9.242 13.617 1 95.38 71 THR A CA 1
ATOM 580 C C . THR A 1 71 ? -2.744 8.375 12.625 1 95.38 71 THR A C 1
ATOM 582 O O . THR A 1 71 ? -2.707 7.145 12.703 1 95.38 71 THR A O 1
ATOM 585 N N . PHE A 1 72 ? -3.383 8.938 11.648 1 96.19 72 PHE A N 1
ATOM 586 C CA . PHE A 1 72 ? -4.156 8.18 10.672 1 96.19 72 PHE A CA 1
ATOM 587 C C . PHE A 1 72 ? -3.24 7.527 9.648 1 96.19 72 PHE A C 1
ATOM 589 O O . PHE A 1 72 ? -3.686 6.699 8.844 1 96.19 72 PHE A O 1
ATOM 596 N N . HIS A 1 73 ? -1.965 7.875 9.734 1 97.25 73 HIS A N 1
ATOM 597 C CA . HIS A 1 73 ? -1.026 7.402 8.727 1 97.25 73 HIS A CA 1
ATOM 598 C C . HIS A 1 73 ? 0.135 6.645 9.359 1 97.25 73 HIS A C 1
ATOM 600 O O . HIS A 1 73 ? 1.144 6.383 8.703 1 97.25 73 HIS A O 1
ATOM 606 N N . GLY A 1 74 ? 0.027 6.41 10.688 1 95.12 74 GLY A N 1
ATOM 607 C CA . GLY A 1 74 ? 0.956 5.43 11.227 1 95.12 74 GLY A CA 1
ATOM 608 C C . GLY A 1 74 ? 1.712 5.934 12.445 1 95.12 74 GLY A C 1
ATOM 609 O O . GLY A 1 74 ? 2.387 5.156 13.125 1 95.12 74 GLY A O 1
ATOM 610 N N . GLU A 1 75 ? 1.688 7.25 12.656 1 94.94 75 GLU A N 1
ATOM 611 C CA . GLU A 1 75 ? 2.365 7.758 13.852 1 94.94 75 GLU A CA 1
ATOM 612 C C . GLU A 1 75 ? 1.577 7.434 15.117 1 94.94 75 GLU A C 1
ATOM 614 O O . GLU A 1 75 ? 0.358 7.613 15.156 1 94.94 75 GLU A O 1
ATOM 619 N N . PRO A 1 76 ? 2.367 6.871 16.125 1 91.06 76 PRO A N 1
ATOM 620 C CA . PRO A 1 76 ? 1.654 6.605 17.375 1 91.06 76 PRO A CA 1
ATOM 621 C C . PRO A 1 76 ? 1.13 7.879 18.047 1 91.06 76 PRO A C 1
ATOM 623 O O . PRO A 1 76 ? 1.727 8.945 17.891 1 91.06 76 PRO A O 1
ATOM 626 N N . TRP A 1 77 ? 0.035 7.734 18.625 1 83.19 77 TRP A N 1
ATOM 627 C CA . TRP A 1 77 ? -0.525 8.859 19.375 1 83.19 77 TRP A CA 1
ATOM 628 C C . TRP A 1 77 ? 0.345 9.203 20.578 1 83.19 77 TRP A C 1
ATOM 630 O O . TRP A 1 77 ? 0.748 8.32 21.328 1 83.19 77 TRP A O 1
ATOM 640 N N . GLU A 1 78 ? 0.923 10.281 20.5 1 74.69 78 GLU A N 1
ATOM 641 C CA . GLU A 1 78 ? 1.651 10.719 21.688 1 74.69 78 GLU A CA 1
ATOM 642 C C . GLU A 1 78 ? 0.715 11.367 22.703 1 74.69 78 GLU A C 1
ATOM 644 O O . GLU A 1 78 ? -0.03 12.289 22.359 1 74.69 78 GLU A O 1
ATOM 649 N N . ALA A 1 79 ? 0.239 10.508 23.656 1 63.78 79 ALA A N 1
ATOM 650 C CA . ALA A 1 79 ? -0.536 11.078 24.766 1 63.78 79 ALA A CA 1
ATOM 651 C C . ALA A 1 79 ? 0.238 12.195 25.453 1 63.78 79 ALA A C 1
ATOM 653 O O . ALA A 1 79 ? 1.445 12.078 25.672 1 63.78 79 ALA A O 1
ATOM 654 N N . THR A 1 80 ? -0.008 13.398 24.969 1 55.44 80 THR A N 1
ATOM 655 C CA . THR A 1 80 ? 0.612 14.398 25.828 1 55.44 80 THR A CA 1
ATOM 656 C C . THR A 1 80 ? 0.45 14.023 27.297 1 55.44 80 THR A C 1
ATOM 658 O O . THR A 1 80 ? -0.672 13.891 27.797 1 55.44 80 THR A O 1
ATOM 661 N N . THR A 1 81 ? 1.264 13.047 27.719 1 51.66 81 THR A N 1
ATOM 662 C CA . THR A 1 81 ? 1.234 12.898 29.172 1 51.66 81 THR A CA 1
ATOM 663 C C . THR A 1 81 ? 1.149 14.266 29.844 1 51.66 81 THR A C 1
ATOM 665 O O . THR A 1 81 ? 2.023 15.117 29.656 1 51.66 81 THR A O 1
ATOM 668 N N . ASN A 1 82 ? 0.013 14.867 29.812 1 50.41 82 ASN A N 1
ATOM 669 C CA . ASN A 1 82 ? -0.118 16 30.703 1 50.41 82 ASN A CA 1
ATOM 670 C C . ASN A 1 82 ? 0.762 15.852 31.938 1 50.41 82 ASN A C 1
ATOM 672 O O . ASN A 1 82 ? 0.649 14.859 32.656 1 50.41 82 ASN A O 1
ATOM 676 N N . ALA A 1 83 ? 1.883 16.375 32 1 46.25 83 ALA A N 1
ATOM 677 C CA . ALA A 1 83 ? 2.709 16.578 33.188 1 46.25 83 ALA A CA 1
ATOM 678 C C . ALA A 1 83 ? 1.849 16.875 34.406 1 46.25 83 ALA A C 1
ATOM 680 O O . ALA A 1 83 ? 1.223 17.938 34.469 1 46.25 83 ALA A O 1
ATOM 681 N N . SER A 1 84 ? 1.122 15.93 34.906 1 47.16 84 SER A N 1
ATOM 682 C CA . SER A 1 84 ? 0.624 16.219 36.25 1 47.16 84 SER A CA 1
ATOM 683 C C . SER A 1 84 ? 1.671 16.953 37.094 1 47.16 84 SER A C 1
ATOM 685 O O . SER A 1 84 ? 2.697 16.375 37.438 1 47.16 84 SER A O 1
ATOM 687 N N . ARG A 1 85 ? 1.927 18.203 36.781 1 41.22 85 ARG A N 1
ATOM 688 C CA . ARG A 1 85 ? 2.693 19.016 37.719 1 41.22 85 ARG A CA 1
ATOM 689 C C . ARG A 1 85 ? 2.316 18.672 39.156 1 41.22 85 ARG A C 1
ATOM 691 O O . ARG A 1 85 ? 1.149 18.781 39.562 1 41.22 85 ARG A O 1
ATOM 698 N N . ASN A 1 86 ? 2.867 17.688 39.75 1 43.59 86 ASN A N 1
ATOM 699 C CA . ASN A 1 86 ? 2.822 17.531 41.219 1 43.59 86 ASN A CA 1
ATOM 700 C C . ASN A 1 86 ? 2.918 18.891 41.938 1 43.59 86 ASN A C 1
ATOM 702 O O . ASN A 1 86 ? 3.955 19.547 41.875 1 43.59 86 ASN A O 1
ATOM 706 N N . VAL A 1 87 ? 1.9 19.75 41.906 1 44.06 87 VAL A N 1
ATOM 707 C CA . VAL A 1 87 ? 1.808 20.859 42.844 1 44.06 87 VAL A CA 1
ATOM 708 C C . VAL A 1 87 ? 2.201 20.375 44.25 1 44.06 87 VAL A C 1
ATOM 710 O O . VAL A 1 87 ? 1.563 19.484 44.781 1 44.06 87 VAL A O 1
ATOM 713 N N . GLU A 1 88 ? 3.439 20.094 44.5 1 41.97 88 GLU A N 1
ATOM 714 C CA . GLU A 1 88 ? 3.932 19.922 45.844 1 41.97 88 GLU A CA 1
ATOM 715 C C . GLU A 1 88 ? 3.285 20.938 46.812 1 41.97 88 GLU A C 1
ATOM 717 O O . GLU A 1 88 ? 3.393 22.141 46.594 1 41.97 88 GLU A O 1
ATOM 722 N N . GLU A 1 89 ? 2.006 20.703 47.188 1 42 89 GLU A N 1
ATOM 723 C CA . GLU A 1 89 ? 1.417 21.375 48.344 1 42 89 GLU A CA 1
ATOM 724 C C . GLU A 1 89 ? 2.447 21.562 49.469 1 42 89 GLU A C 1
ATOM 726 O O . GLU A 1 89 ? 2.986 20.594 50 1 42 89 GLU A O 1
ATOM 731 N N . ASP A 1 90 ? 3.355 22.531 49.312 1 40.53 90 ASP A N 1
ATOM 732 C CA . ASP A 1 90 ? 4.191 22.984 50.406 1 40.53 90 ASP A CA 1
ATOM 733 C C . ASP A 1 90 ? 3.369 23.156 51.688 1 40.53 90 ASP A C 1
ATOM 735 O O . ASP A 1 90 ? 2.527 24.047 51.781 1 40.53 90 ASP A O 1
ATOM 739 N N . ASP A 1 91 ? 2.73 22.031 52.219 1 43 91 ASP A N 1
ATOM 740 C CA . ASP A 1 91 ? 2.15 22.047 53.562 1 43 91 ASP A CA 1
ATOM 741 C C . ASP A 1 91 ? 3.041 22.828 54.531 1 43 91 ASP A C 1
ATOM 743 O O . ASP A 1 91 ? 4.152 22.391 54.844 1 43 91 ASP A O 1
ATOM 747 N N . GLY A 1 92 ? 3.26 24.156 54.312 1 36.47 92 GLY A N 1
ATOM 748 C CA . GLY A 1 92 ? 3.836 25.031 55.312 1 36.47 92 GLY A CA 1
ATOM 749 C C . GLY A 1 92 ? 3.273 24.797 56.719 1 36.47 92 GLY A C 1
ATOM 750 O O . GLY A 1 92 ? 2.174 25.25 57.031 1 36.47 92 GLY A O 1
ATOM 751 N N . HIS A 1 93 ? 3.41 23.547 57.25 1 41.28 93 HIS A N 1
ATOM 752 C CA . HIS A 1 93 ? 3.178 23.266 58.688 1 41.28 93 HIS A CA 1
ATOM 753 C C . HIS A 1 93 ? 3.758 24.375 59.562 1 41.28 93 HIS A C 1
ATOM 755 O O . HIS A 1 93 ? 4.98 24.484 59.688 1 41.28 93 HI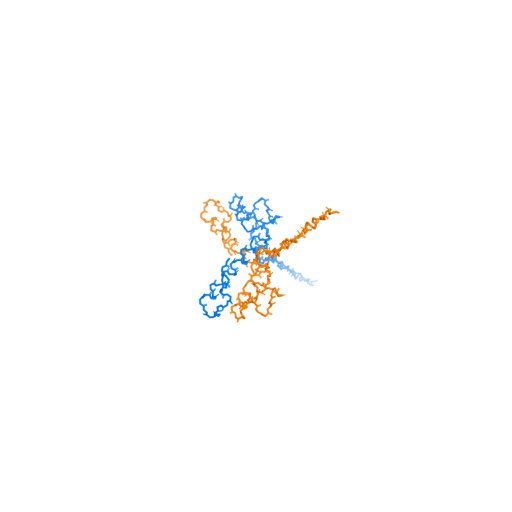S A O 1
ATOM 761 N N . SER A 1 94 ? 3.252 25.625 59.406 1 38.53 94 SER A N 1
ATOM 762 C CA . SER A 1 94 ? 3.551 26.656 60.406 1 38.53 94 SER A CA 1
ATOM 763 C C . SER A 1 94 ? 3.373 26.109 61.812 1 38.53 94 SER A C 1
ATOM 765 O O . SER A 1 94 ? 2.291 25.641 62.188 1 38.53 94 SER A O 1
ATOM 767 N N . ARG A 1 95 ? 4.398 25.531 62.438 1 31.91 95 ARG A N 1
ATOM 768 C CA . ARG A 1 95 ? 4.621 25.078 63.812 1 31.91 95 ARG A CA 1
ATOM 769 C C . ARG A 1 95 ? 4.234 26.156 64.812 1 31.91 95 ARG A C 1
ATOM 771 O O . ARG A 1 95 ? 4.957 27.141 65 1 31.91 95 ARG A O 1
ATOM 778 N N . TYR A 1 96 ? 3.008 26.781 64.75 1 36.75 96 TYR A N 1
ATOM 779 C CA . TYR A 1 96 ? 2.639 27.672 65.812 1 36.75 96 TYR A CA 1
ATOM 780 C C . TYR A 1 96 ? 2.852 27.016 67.188 1 36.75 96 TYR A C 1
ATOM 782 O O . TYR A 1 96 ? 2.258 25.969 67.5 1 36.75 96 TYR A O 1
ATOM 790 N N . SER A 1 97 ? 4.133 26.906 67.562 1 39.44 97 SER A N 1
ATOM 791 C CA . SER A 1 97 ? 4.547 26.547 68.938 1 39.44 97 SER A CA 1
ATOM 792 C C . SER A 1 97 ? 3.746 27.328 69.938 1 39.44 97 SER A C 1
ATOM 794 O O . SER A 1 97 ? 3.74 28.562 69.938 1 39.44 97 SER A O 1
ATOM 796 N N . PHE A 1 98 ? 2.564 26.828 70.25 1 37.41 98 PHE A N 1
ATOM 797 C CA . PHE A 1 98 ? 1.767 27.281 71.375 1 37.41 98 PHE A CA 1
ATOM 798 C C . PHE A 1 98 ? 2.631 27.422 72.625 1 37.41 98 PHE A C 1
ATOM 800 O O . PHE A 1 98 ? 3.186 26.438 73.125 1 37.41 98 PHE A O 1
ATOM 807 N N . VAL A 1 99 ? 3.361 28.516 72.75 1 37.84 99 VAL A N 1
ATOM 808 C CA . VAL A 1 99 ? 4.062 28.891 74 1 37.84 99 VAL A CA 1
ATOM 809 C C . VAL A 1 99 ? 3.109 28.812 75.188 1 37.84 99 VAL A C 1
ATOM 811 O O . VAL A 1 99 ? 1.995 29.344 75.125 1 37.84 99 VAL A O 1
ATOM 814 N N . SER A 1 100 ? 3.145 27.703 75.875 1 38.28 100 SER A N 1
ATOM 815 C CA . SER A 1 100 ? 2.549 27.438 77.125 1 38.28 100 SER A CA 1
ATOM 816 C C . SER A 1 100 ? 2.898 28.531 78.188 1 38.28 100 SER A C 1
ATOM 818 O O . SER A 1 100 ? 2.477 28.469 79.312 1 38.28 100 SER A O 1
ATOM 820 N N . GLU A 1 101 ? 2.771 29.812 77.75 1 26.67 101 GLU A N 1
ATOM 821 C CA . GLU A 1 101 ? 2.625 30.469 79.062 1 26.67 101 GLU A CA 1
ATOM 822 C C . GLU A 1 101 ? 1.276 30.141 79.688 1 26.67 101 GLU A C 1
ATOM 824 O O . GLU A 1 101 ? 0.294 29.906 79 1 26.67 101 GLU A O 1
ATOM 829 N N . MET B 1 1 ? 10.109 12.383 12.008 1 86.12 1 MET B N 1
ATOM 830 C CA . MET B 1 1 ? 10.352 13.086 10.742 1 86.12 1 MET B CA 1
ATOM 831 C C . MET B 1 1 ? 10.148 14.586 10.906 1 86.12 1 MET B C 1
ATOM 833 O O . MET B 1 1 ? 9.273 15.016 11.656 1 86.12 1 MET B O 1
ATOM 837 N N . ASP B 1 2 ? 11.023 15.32 10.273 1 92.19 2 ASP B N 1
ATOM 838 C CA . ASP B 1 2 ? 10.891 16.781 10.25 1 92.19 2 ASP B CA 1
ATOM 839 C C . ASP B 1 2 ? 9.641 17.203 9.484 1 92.19 2 ASP B C 1
ATOM 841 O O . ASP B 1 2 ? 9.414 16.75 8.359 1 92.19 2 ASP B O 1
ATOM 845 N N . LYS B 1 3 ? 8.844 18.016 10.141 1 96.31 3 LYS B N 1
ATOM 846 C CA . LYS B 1 3 ? 7.566 18.375 9.531 1 96.31 3 LYS B CA 1
ATOM 847 C C . LYS B 1 3 ? 7.527 19.859 9.172 1 96.31 3 LYS B C 1
ATOM 849 O O . LYS B 1 3 ? 6.465 20.406 8.852 1 96.31 3 LYS B O 1
ATOM 854 N N . SER B 1 4 ? 8.648 20.547 9.219 1 97.06 4 SER B N 1
ATOM 855 C CA . SER B 1 4 ? 8.703 21.969 8.938 1 97.06 4 SER B CA 1
ATOM 856 C C . SER B 1 4 ? 8.297 22.266 7.492 1 97.06 4 SER B C 1
ATOM 858 O O . SER B 1 4 ? 7.855 23.375 7.18 1 97.06 4 SER B O 1
ATOM 860 N N . TRP B 1 5 ? 8.438 21.203 6.703 1 97.44 5 TRP B N 1
ATOM 861 C CA . TRP B 1 5 ? 8.109 21.344 5.285 1 97.44 5 TRP B CA 1
ATOM 862 C C . TRP B 1 5 ? 6.648 21.75 5.102 1 97.44 5 TRP B C 1
ATOM 864 O O . TRP B 1 5 ? 6.293 22.359 4.094 1 97.44 5 TRP B O 1
ATOM 874 N N . MET B 1 6 ? 5.867 21.484 6.043 1 98.06 6 MET B N 1
ATOM 875 C CA . MET B 1 6 ? 4.43 21.734 5.93 1 98.06 6 MET B CA 1
ATOM 876 C C . MET B 1 6 ? 4.133 23.219 5.863 1 98.06 6 MET B C 1
ATOM 878 O O . MET B 1 6 ? 3.057 23.625 5.418 1 98.06 6 MET B O 1
ATOM 882 N N . HIS B 1 7 ? 5.047 24.016 6.297 1 97.06 7 HIS B N 1
ATOM 883 C CA . HIS B 1 7 ? 4.863 25.469 6.328 1 97.06 7 HIS B CA 1
ATOM 884 C C . HIS B 1 7 ? 5.602 26.141 5.172 1 97.06 7 HIS B C 1
ATOM 886 O O . HIS B 1 7 ? 5.531 27.359 5.012 1 97.06 7 HIS B O 1
ATOM 892 N N . SER B 1 8 ? 6.254 25.328 4.379 1 97.19 8 SER B N 1
ATOM 893 C CA . SER B 1 8 ? 7.023 25.875 3.264 1 97.19 8 SER B CA 1
ATOM 894 C C . SER B 1 8 ? 6.117 26.25 2.096 1 97.19 8 SER B C 1
ATOM 896 O O . SER B 1 8 ? 4.961 25.828 2.037 1 97.19 8 SER B O 1
ATOM 898 N N . ASP B 1 9 ? 6.715 27.078 1.181 1 96.56 9 ASP B N 1
ATOM 899 C CA . ASP B 1 9 ? 6.035 27.391 -0.073 1 96.56 9 ASP B CA 1
ATOM 900 C C . ASP B 1 9 ? 5.762 26.125 -0.88 1 96.56 9 ASP B C 1
ATOM 902 O O . ASP B 1 9 ? 6.641 25.281 -1.035 1 96.56 9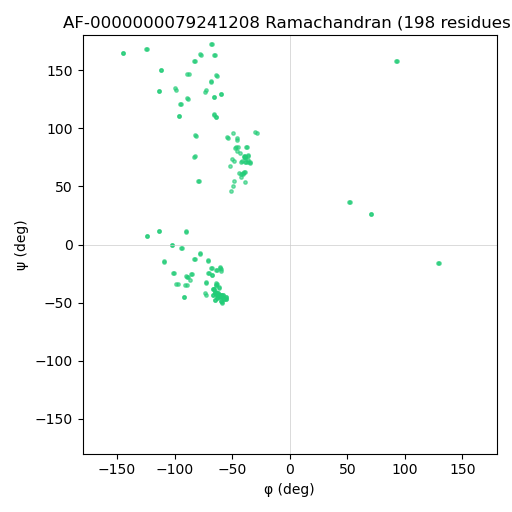 ASP B O 1
ATOM 906 N N . ARG B 1 10 ? 4.598 25.984 -1.283 1 95.44 10 ARG B N 1
ATOM 907 C CA . ARG B 1 10 ? 4.16 24.781 -1.981 1 95.44 10 ARG B CA 1
ATOM 908 C C . ARG B 1 10 ? 4.961 24.578 -3.264 1 95.44 10 ARG B C 1
ATOM 910 O O . ARG B 1 10 ? 5.008 23.469 -3.795 1 95.44 10 ARG B O 1
ATOM 917 N N . ARG B 1 11 ? 5.547 25.641 -3.688 1 96.31 11 ARG B N 1
ATOM 918 C CA . ARG B 1 11 ? 6.309 25.547 -4.93 1 96.31 11 ARG B CA 1
ATOM 919 C C . ARG B 1 11 ? 7.781 25.266 -4.652 1 96.31 11 ARG B C 1
ATOM 921 O O . ARG B 1 11 ? 8.57 25.109 -5.582 1 96.31 11 ARG B O 1
ATOM 928 N N . SER B 1 12 ? 8.156 25.203 -3.49 1 97.44 12 SER B N 1
ATOM 929 C CA . SER B 1 12 ? 9.555 25.016 -3.111 1 97.44 12 SER B CA 1
ATOM 930 C C . SER B 1 12 ? 9.945 23.547 -3.166 1 97.44 12 SER B C 1
ATOM 932 O O . SER B 1 12 ? 9.086 22.656 -3.084 1 97.44 12 SER B O 1
ATOM 934 N N . LYS B 1 13 ? 11.211 23.281 -3.287 1 97.81 13 LYS B N 1
ATOM 935 C CA . LYS B 1 13 ? 11.742 21.922 -3.223 1 97.81 13 LYS B CA 1
ATOM 936 C C . LYS B 1 13 ? 11.523 21.297 -1.842 1 97.81 13 LYS B C 1
ATOM 938 O O . LYS B 1 13 ? 11.305 20.094 -1.719 1 97.81 13 LYS B O 1
ATOM 943 N N . ALA B 1 14 ? 11.625 22.172 -0.908 1 97.38 14 ALA B N 1
ATOM 944 C CA . ALA B 1 14 ? 11.422 21.688 0.458 1 97.38 14 ALA B CA 1
ATOM 945 C C . ALA B 1 14 ? 10.031 21.078 0.62 1 97.38 14 ALA B C 1
ATOM 947 O O . ALA B 1 14 ? 9.883 20.016 1.22 1 97.38 14 ALA B O 1
ATOM 948 N N . TYR B 1 15 ? 9.047 21.734 0.074 1 98.19 15 TYR B N 1
ATOM 949 C CA . TYR B 1 15 ? 7.684 21.219 0.153 1 98.19 15 TYR B CA 1
ATOM 950 C C . TYR B 1 15 ? 7.547 19.922 -0.643 1 98.19 15 TYR B C 1
ATOM 952 O O . TYR B 1 15 ? 6.973 18.953 -0.158 1 98.19 15 TYR B O 1
ATOM 960 N N . GLU B 1 16 ? 8.109 19.953 -1.774 1 97.69 16 GLU B N 1
ATOM 961 C CA . GLU B 1 16 ? 8.062 18.75 -2.619 1 97.69 16 GLU B CA 1
ATOM 962 C C . GLU B 1 16 ? 8.656 17.547 -1.905 1 97.69 16 GLU B C 1
ATOM 964 O O . GLU B 1 16 ? 8.039 16.484 -1.864 1 97.69 16 GLU B O 1
ATOM 969 N N . PHE B 1 17 ? 9.773 17.719 -1.328 1 97.62 17 PHE B N 1
ATOM 970 C CA . PHE B 1 17 ? 10.438 16.641 -0.62 1 97.62 17 PHE B CA 1
ATOM 971 C C . PHE B 1 17 ? 9.633 16.203 0.599 1 97.62 17 PHE B C 1
ATOM 973 O O . PHE B 1 17 ? 9.562 15.023 0.919 1 97.62 17 PHE B O 1
ATOM 980 N N . GLY B 1 18 ? 9.062 17.188 1.243 1 97.5 18 GLY B N 1
ATOM 981 C CA . GLY B 1 18 ? 8.227 16.891 2.393 1 97.5 18 GLY B CA 1
ATOM 982 C C . GLY B 1 18 ? 6.996 16.078 2.041 1 97.5 18 GLY B C 1
ATOM 983 O O . GLY B 1 18 ? 6.668 15.109 2.73 1 97.5 18 GLY B O 1
ATOM 984 N N . VAL B 1 19 ? 6.371 16.422 0.915 1 98 19 VAL B N 1
ATOM 985 C CA . VAL B 1 19 ? 5.195 15.68 0.454 1 98 19 VAL B CA 1
ATOM 986 C C . VAL B 1 19 ? 5.582 14.234 0.148 1 98 19 VAL B C 1
ATOM 988 O O . VAL B 1 19 ? 4.914 13.297 0.596 1 98 19 VAL B O 1
ATOM 991 N N . GLU B 1 20 ? 6.625 14.031 -0.515 1 97.75 20 GLU B N 1
ATOM 992 C CA . GLU B 1 20 ? 7.055 12.688 -0.875 1 97.75 20 GLU B CA 1
ATOM 993 C C . GLU B 1 20 ? 7.422 11.875 0.363 1 97.75 20 GLU B C 1
ATOM 995 O O . GLU B 1 20 ? 7.117 10.68 0.445 1 97.75 20 GLU B O 1
ATOM 1000 N N . ALA B 1 21 ? 8.094 12.531 1.257 1 97.19 21 ALA B N 1
ATOM 1001 C CA . ALA B 1 21 ? 8.445 11.844 2.492 1 97.19 21 ALA B CA 1
ATOM 1002 C C . ALA B 1 21 ? 7.199 11.414 3.258 1 97.19 21 ALA B C 1
ATOM 1004 O O . ALA B 1 21 ? 7.137 10.297 3.777 1 97.19 21 ALA B O 1
ATOM 1005 N N . PHE B 1 22 ? 6.258 12.266 3.361 1 97.88 22 PHE B N 1
ATOM 1006 C CA . PHE B 1 22 ? 5 11.945 4.02 1 97.88 22 PHE B CA 1
ATOM 1007 C C . PHE B 1 22 ? 4.324 10.758 3.34 1 97.88 22 PHE B C 1
ATOM 1009 O O . PHE B 1 22 ? 3.893 9.812 4.008 1 97.88 22 PHE B O 1
ATOM 1016 N N . LEU B 1 23 ? 4.207 10.828 2.02 1 97.25 23 LEU B N 1
ATOM 1017 C CA . LEU B 1 23 ? 3.531 9.766 1.278 1 97.25 23 LEU B CA 1
ATOM 1018 C C . LEU B 1 23 ? 4.254 8.438 1.451 1 97.25 23 LEU B C 1
ATOM 1020 O O . LEU B 1 23 ? 3.617 7.391 1.6 1 97.25 23 LEU B O 1
ATOM 1024 N N . ASN B 1 24 ? 5.57 8.461 1.379 1 96.75 24 ASN B N 1
ATOM 1025 C CA . ASN B 1 24 ? 6.34 7.246 1.62 1 96.75 24 ASN B CA 1
ATOM 1026 C C . ASN B 1 24 ? 6.055 6.668 3.004 1 96.75 24 ASN B C 1
ATOM 1028 O O . ASN B 1 24 ? 5.93 5.453 3.158 1 96.75 24 ASN B O 1
ATOM 1032 N N . PHE B 1 25 ? 6.008 7.543 3.967 1 97.25 25 PHE B N 1
ATOM 1033 C CA . PHE B 1 25 ? 5.688 7.141 5.332 1 97.25 25 PHE B CA 1
ATOM 1034 C C . PHE B 1 25 ? 4.312 6.484 5.395 1 97.25 25 PHE B C 1
ATOM 1036 O O . PHE B 1 25 ? 4.156 5.406 5.969 1 97.25 25 PHE B O 1
ATOM 1043 N N . ALA B 1 26 ? 3.334 7.082 4.824 1 96.88 26 ALA B N 1
ATOM 1044 C CA . ALA B 1 26 ? 1.967 6.574 4.816 1 96.88 26 ALA B CA 1
ATOM 1045 C C . ALA B 1 26 ? 1.888 5.227 4.105 1 96.88 26 ALA B C 1
ATOM 1047 O O . ALA B 1 26 ? 1.211 4.305 4.578 1 96.88 26 ALA B O 1
ATOM 1048 N N . VAL B 1 27 ? 2.553 5.133 2.996 1 96.38 27 VAL B N 1
ATOM 1049 C CA . VAL B 1 27 ? 2.555 3.908 2.203 1 96.38 27 VAL B CA 1
ATOM 1050 C C . VAL B 1 27 ? 3.225 2.783 2.988 1 96.38 27 VAL B C 1
ATOM 1052 O O . VAL B 1 27 ? 2.721 1.658 3.023 1 96.38 27 VAL B O 1
ATOM 1055 N N . GLU B 1 28 ? 4.352 3.051 3.551 1 94.81 28 GLU B N 1
ATOM 1056 C CA . GLU B 1 28 ? 5.027 2.029 4.348 1 94.81 28 GLU B CA 1
ATOM 1057 C C . GLU B 1 28 ? 4.113 1.498 5.449 1 94.81 28 GLU B C 1
ATOM 1059 O O . GLU B 1 28 ? 4.066 0.291 5.695 1 94.81 28 GLU B O 1
ATOM 1064 N N . ASN B 1 29 ? 3.492 2.41 6.082 1 94.69 29 ASN B N 1
ATOM 1065 C CA . ASN B 1 29 ? 2.539 1.99 7.102 1 94.69 29 ASN B CA 1
ATOM 1066 C C . ASN B 1 29 ? 1.431 1.123 6.512 1 94.69 29 ASN B C 1
ATOM 1068 O O . ASN B 1 29 ? 1.055 0.106 7.094 1 94.69 29 ASN B O 1
ATOM 1072 N N . LEU B 1 30 ? 0.917 1.52 5.379 1 94.75 30 LEU B N 1
ATOM 1073 C CA . LEU B 1 30 ? -0.133 0.768 4.703 1 94.75 30 LEU B CA 1
ATOM 1074 C C . LEU B 1 30 ? 0.33 -0.65 4.383 1 94.75 30 LEU B C 1
ATOM 1076 O O . LEU B 1 30 ? -0.395 -1.615 4.637 1 94.75 30 LEU B O 1
ATOM 1080 N N . LEU B 1 31 ? 1.527 -0.759 3.871 1 94 31 LEU B N 1
ATOM 1081 C CA . LEU B 1 31 ? 2.066 -2.045 3.443 1 94 31 LEU B CA 1
ATOM 1082 C C . LEU B 1 31 ? 2.311 -2.957 4.641 1 94 31 LEU B C 1
ATOM 1084 O O . LEU B 1 31 ? 2.297 -4.184 4.508 1 94 31 LEU B O 1
ATOM 1088 N N . THR B 1 32 ? 2.531 -2.393 5.777 1 92.19 32 THR B N 1
ATOM 1089 C CA . THR B 1 32 ? 2.814 -3.184 6.969 1 92.19 32 THR B CA 1
ATOM 1090 C C . THR B 1 32 ? 1.522 -3.543 7.699 1 92.19 32 THR B C 1
ATOM 1092 O O . THR B 1 32 ? 1.437 -4.594 8.336 1 92.19 32 THR B O 1
ATOM 1095 N N . THR B 1 33 ? 0.563 -2.697 7.539 1 91.69 33 THR B N 1
ATOM 1096 C CA . THR B 1 33 ? -0.636 -2.895 8.344 1 91.69 33 THR B CA 1
ATOM 1097 C C . THR B 1 33 ? -1.735 -3.564 7.523 1 91.69 33 THR B C 1
ATOM 1099 O O . THR B 1 33 ? -2.68 -4.125 8.086 1 91.69 33 THR B O 1
ATOM 1102 N N . THR B 1 34 ? -1.666 -3.398 6.23 1 93.94 34 THR B N 1
ATOM 1103 C CA . THR B 1 34 ? -2.648 -4.059 5.375 1 93.94 34 THR B CA 1
ATOM 1104 C C . THR B 1 34 ? -2.178 -5.457 4.988 1 93.94 34 THR B C 1
ATOM 1106 O O . THR B 1 34 ? -1.067 -5.621 4.477 1 93.94 34 THR B O 1
ATOM 1109 N N . HIS B 1 35 ? -3.066 -6.414 5.301 1 95.5 35 HIS B N 1
ATOM 1110 C CA . HIS B 1 35 ? -2.723 -7.801 5.012 1 95.5 35 HIS B CA 1
ATOM 1111 C C . HIS B 1 35 ? -3.365 -8.273 3.711 1 95.5 35 HIS B C 1
ATOM 1113 O O . HIS B 1 35 ? -4.539 -7.992 3.457 1 95.5 35 HIS B O 1
ATOM 1119 N N . ILE B 1 36 ? -2.562 -8.922 2.885 1 96.56 36 ILE B N 1
ATOM 1120 C CA . ILE B 1 36 ? -3.072 -9.5 1.646 1 96.56 36 ILE B CA 1
ATOM 1121 C C . ILE B 1 36 ? -2.75 -10.992 1.603 1 96.56 36 ILE B C 1
ATOM 1123 O O . ILE B 1 36 ? -1.977 -11.492 2.424 1 96.56 36 ILE B O 1
ATOM 1127 N N . ARG B 1 37 ? -3.354 -11.664 0.659 1 98.06 37 ARG B N 1
ATOM 1128 C CA . ARG B 1 37 ? -3.205 -13.117 0.566 1 98.06 37 ARG B CA 1
ATOM 1129 C C . ARG B 1 37 ? -1.787 -13.492 0.156 1 98.06 37 ARG B C 1
ATOM 1131 O O . ARG B 1 37 ? -1.188 -12.844 -0.703 1 98.06 37 ARG B O 1
ATOM 1138 N N . CYS B 1 38 ? -1.284 -14.516 0.737 1 98.75 38 CYS B N 1
ATOM 1139 C CA . CYS B 1 38 ? 0.058 -15 0.44 1 98.75 38 CYS B CA 1
ATOM 1140 C C . CYS B 1 38 ? 0.019 -16.109 -0.607 1 98.75 38 CYS B C 1
ATOM 1142 O O . CYS B 1 38 ? -0.557 -17.172 -0.371 1 98.75 38 CYS B O 1
ATOM 1144 N N . PRO B 1 39 ? 0.654 -15.93 -1.689 1 98.56 39 PRO B N 1
ATOM 1145 C CA . PRO B 1 39 ? 0.566 -16.906 -2.781 1 98.56 39 PRO B CA 1
ATOM 1146 C C . PRO B 1 39 ? 1.638 -17.984 -2.691 1 98.56 39 PRO B C 1
ATOM 1148 O O . PRO B 1 39 ? 1.86 -18.719 -3.658 1 98.56 39 PRO B O 1
ATOM 1151 N N . CYS B 1 40 ? 2.316 -18.062 -1.609 1 98.62 40 CYS B N 1
ATOM 1152 C CA . CYS B 1 40 ? 3.357 -19.094 -1.546 1 98.62 40 CYS B CA 1
ATOM 1153 C C . CYS B 1 40 ? 2.752 -20.484 -1.527 1 98.62 40 CYS B C 1
ATOM 1155 O O . CYS B 1 40 ? 1.553 -20.641 -1.294 1 98.62 40 CYS B O 1
ATOM 1157 N N . VAL B 1 41 ? 3.57 -21.5 -1.616 1 98.44 41 VAL B N 1
ATOM 1158 C CA . VAL B 1 41 ? 3.137 -22.891 -1.771 1 98.44 41 VAL B CA 1
ATOM 1159 C C . VAL B 1 41 ? 2.51 -23.375 -0.47 1 98.44 41 VAL B C 1
ATOM 1161 O O . VAL B 1 41 ? 1.673 -24.281 -0.482 1 98.44 41 VAL B O 1
ATOM 1164 N N . LYS B 1 42 ? 2.871 -22.781 0.63 1 98.5 42 LYS B N 1
ATOM 1165 C CA . LYS B 1 42 ? 2.359 -23.234 1.916 1 98.5 42 LYS B CA 1
ATOM 1166 C C . LYS B 1 42 ? 1.031 -22.578 2.256 1 98.5 42 LYS B C 1
ATOM 1168 O O . LYS B 1 42 ? 0.167 -23.188 2.887 1 98.5 42 LYS B O 1
ATOM 1173 N N . CYS B 1 43 ? 0.808 -21.391 1.818 1 98.44 43 CYS B N 1
ATOM 1174 C CA . CYS B 1 43 ? -0.374 -20.609 2.182 1 98.44 43 CYS B CA 1
ATOM 1175 C C . CYS B 1 43 ? -1.456 -20.734 1.114 1 98.44 43 CYS B C 1
ATOM 1177 O O . CYS B 1 43 ? -2.646 -20.641 1.419 1 98.44 43 CYS B O 1
ATOM 1179 N N . VAL B 1 44 ? -1.025 -20.859 -0.185 1 98.12 44 VAL B N 1
ATOM 1180 C CA . VAL B 1 44 ? -1.897 -21.109 -1.329 1 98.12 44 VAL B CA 1
ATOM 1181 C C . VAL B 1 44 ? -3.037 -20.094 -1.339 1 98.12 44 VAL B C 1
ATOM 1183 O O . VAL B 1 44 ? -4.195 -20.453 -1.562 1 98.12 44 VAL B O 1
ATOM 1186 N N . ASN B 1 45 ? -2.736 -18.859 -0.949 1 98.06 45 ASN B N 1
ATOM 1187 C CA . ASN B 1 45 ? -3.648 -17.719 -0.951 1 98.06 45 ASN B CA 1
ATOM 1188 C C . ASN B 1 45 ? -4.727 -17.859 0.121 1 98.06 45 ASN B C 1
ATOM 1190 O O . ASN B 1 45 ? -5.793 -17.25 0.02 1 98.06 45 ASN B O 1
ATOM 1194 N N . LEU B 1 46 ? -4.438 -18.562 1.132 1 98.12 46 LEU B N 1
ATOM 1195 C CA . LEU B 1 46 ? -5.44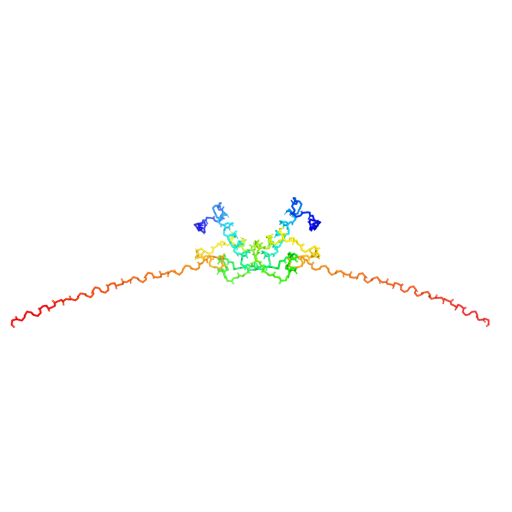1 -18.766 2.174 1 98.12 46 LEU B CA 1
ATOM 1196 C C . LEU B 1 46 ? -5.062 -18 3.439 1 98.12 46 LEU B C 1
ATOM 1198 O O . LEU B 1 46 ? -5.883 -17.828 4.344 1 98.12 46 LEU B O 1
ATOM 1202 N N . LYS B 1 47 ? -3.904 -17.547 3.615 1 98.5 47 LYS B N 1
ATOM 1203 C CA . LYS B 1 47 ? -3.424 -16.766 4.758 1 98.5 47 LYS B CA 1
ATOM 1204 C C . LYS B 1 47 ? -3.105 -15.336 4.355 1 98.5 47 LYS B C 1
ATOM 1206 O O . LYS B 1 47 ? -2.74 -15.07 3.209 1 98.5 47 LYS B O 1
ATOM 1211 N N . LEU B 1 48 ? -3.266 -14.477 5.305 1 98.12 48 LEU B N 1
ATOM 1212 C CA . LEU B 1 48 ? -3.068 -13.047 5.074 1 98.12 48 LEU B CA 1
ATOM 1213 C C . LEU B 1 48 ? -1.864 -12.531 5.859 1 98.12 48 LEU B C 1
ATOM 1215 O O . LEU B 1 48 ? -1.702 -12.852 7.039 1 98.12 48 LEU B O 1
ATOM 1219 N N . PHE B 1 49 ? -0.98 -11.766 5.137 1 97.44 49 PHE B N 1
ATOM 1220 C CA . PHE B 1 49 ? 0.191 -11.172 5.773 1 97.44 49 PHE B CA 1
ATOM 1221 C C . PHE B 1 49 ? 0.503 -9.805 5.172 1 97.44 49 PHE B C 1
ATOM 1223 O O . PHE B 1 49 ? -0.063 -9.43 4.145 1 97.44 49 PHE B O 1
ATOM 1230 N N . GLY B 1 50 ? 1.345 -9.023 5.859 1 96.25 50 GLY B N 1
ATOM 1231 C CA . GLY B 1 50 ? 1.959 -7.863 5.238 1 96.25 50 GLY B CA 1
ATOM 1232 C C . GLY B 1 50 ? 2.904 -8.219 4.109 1 96.25 50 GLY B C 1
ATOM 1233 O O . GLY B 1 50 ? 3.361 -9.359 4.008 1 96.25 50 GLY B O 1
ATOM 1234 N N . VAL B 1 51 ? 3.215 -7.301 3.316 1 96.5 51 VAL B N 1
ATOM 1235 C CA . VAL B 1 51 ? 3.973 -7.512 2.086 1 96.5 51 VAL B CA 1
ATOM 1236 C C . VAL B 1 51 ? 5.352 -8.078 2.418 1 96.5 51 VAL B C 1
ATOM 1238 O O . VAL B 1 51 ? 5.879 -8.914 1.684 1 96.5 51 VAL B O 1
ATOM 1241 N N . GLY B 1 52 ? 5.965 -7.664 3.449 1 95.56 52 GLY B N 1
ATOM 1242 C CA . GLY B 1 52 ? 7.277 -8.156 3.838 1 95.56 52 GLY B CA 1
ATOM 1243 C C . GLY B 1 52 ? 7.297 -9.648 4.117 1 95.56 52 GLY B C 1
ATOM 1244 O O . GLY B 1 52 ? 8.195 -10.359 3.664 1 95.56 52 GLY B O 1
ATOM 1245 N N . ILE B 1 53 ? 6.336 -10.086 4.824 1 97.19 53 ILE B N 1
ATOM 1246 C CA . ILE B 1 53 ? 6.234 -11.5 5.148 1 97.19 53 ILE B CA 1
ATOM 1247 C C . ILE B 1 53 ? 5.953 -12.305 3.879 1 97.19 53 ILE B C 1
ATOM 1249 O O . ILE B 1 53 ? 6.543 -13.367 3.66 1 97.19 53 ILE B O 1
ATOM 1253 N N . ILE B 1 54 ? 5.152 -11.758 3.025 1 98.25 54 ILE B N 1
ATOM 1254 C CA . ILE B 1 54 ? 4.82 -12.422 1.771 1 98.25 54 ILE B CA 1
ATOM 1255 C C . ILE B 1 54 ? 6.07 -12.547 0.905 1 98.25 54 ILE B C 1
ATOM 1257 O O . ILE B 1 54 ? 6.316 -13.602 0.307 1 98.25 54 ILE B O 1
ATOM 1261 N N . ARG B 1 55 ? 6.84 -11.539 0.875 1 97.88 55 ARG B N 1
ATOM 1262 C CA . ARG B 1 55 ? 8.109 -11.594 0.156 1 97.88 55 ARG B CA 1
ATOM 1263 C C . ARG B 1 55 ? 8.961 -12.758 0.638 1 97.88 55 ARG B C 1
ATOM 1265 O O . ARG B 1 55 ? 9.43 -13.57 -0.167 1 97.88 55 ARG B O 1
ATOM 1272 N N . ASP B 1 56 ? 9.07 -12.891 1.896 1 97.75 56 ASP B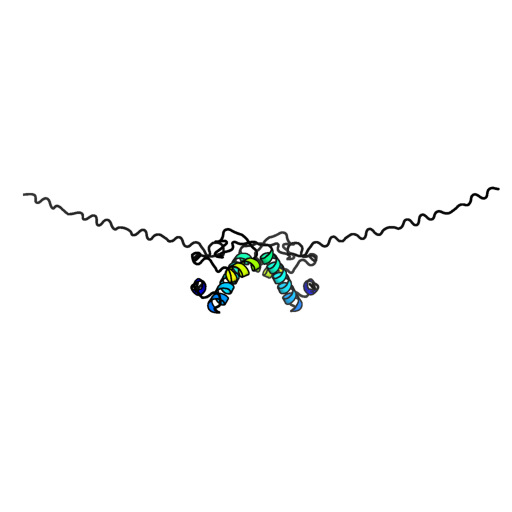 N 1
ATOM 1273 C CA . ASP B 1 56 ? 9.875 -13.969 2.465 1 97.75 56 ASP B CA 1
ATOM 1274 C C . ASP B 1 56 ? 9.297 -15.336 2.098 1 97.75 56 ASP B C 1
ATOM 1276 O O . ASP B 1 56 ? 10.039 -16.234 1.698 1 97.75 56 ASP B O 1
ATOM 1280 N N . HIS B 1 57 ? 8.008 -15.383 2.223 1 98.5 57 HIS B N 1
ATOM 1281 C CA . HIS B 1 57 ? 7.371 -16.656 1.914 1 98.5 57 HIS B CA 1
ATOM 1282 C C . HIS B 1 57 ? 7.594 -17.047 0.456 1 98.5 57 HIS B C 1
ATOM 1284 O O . HIS B 1 57 ? 7.918 -18.188 0.158 1 98.5 57 HIS B O 1
ATOM 1290 N N . VAL B 1 58 ? 7.492 -16.125 -0.431 1 98.5 58 VAL B N 1
ATOM 1291 C CA . VAL B 1 58 ? 7.598 -16.422 -1.858 1 98.5 58 VAL B CA 1
ATOM 1292 C C . VAL B 1 58 ? 9.047 -16.734 -2.219 1 98.5 58 VAL B C 1
ATOM 1294 O O . VAL B 1 58 ? 9.312 -17.609 -3.051 1 98.5 58 VAL B O 1
ATOM 1297 N N . TYR B 1 59 ? 9.984 -16.109 -1.527 1 97.44 59 TYR B N 1
ATOM 1298 C CA . TYR B 1 59 ? 11.391 -16.375 -1.777 1 97.44 59 TYR B CA 1
ATOM 1299 C C . TYR B 1 59 ? 11.805 -17.734 -1.232 1 97.44 59 TYR B C 1
ATOM 1301 O O . TYR B 1 59 ? 12.477 -18.5 -1.916 1 97.44 59 TYR B O 1
ATOM 1309 N N . PHE B 1 60 ? 11.328 -18.047 -0.044 1 95.88 60 PHE B N 1
ATOM 1310 C CA . PHE B 1 60 ? 11.844 -19.219 0.64 1 95.88 60 PHE B CA 1
ATOM 1311 C C . PHE B 1 60 ? 11.008 -20.453 0.308 1 95.88 60 PHE B C 1
ATOM 1313 O O . PHE B 1 60 ? 11.555 -21.531 0.039 1 95.88 60 PHE B O 1
ATOM 1320 N N . ASN B 1 61 ? 9.711 -20.312 0.347 1 97.75 61 ASN B N 1
ATOM 1321 C CA . ASN B 1 61 ? 8.836 -21.453 0.097 1 97.75 61 ASN B CA 1
ATOM 1322 C C . ASN B 1 61 ? 8.57 -21.641 -1.394 1 97.75 61 ASN B C 1
ATOM 1324 O O . ASN B 1 61 ? 8.242 -22.734 -1.836 1 97.75 61 ASN B O 1
ATOM 1328 N N . GLY B 1 62 ? 8.695 -20.516 -2.109 1 98.25 62 GLY B N 1
ATOM 1329 C CA . GLY B 1 62 ? 8.273 -20.547 -3.498 1 98.25 62 GLY B CA 1
ATOM 1330 C C . GLY B 1 62 ? 6.832 -20.109 -3.688 1 98.25 62 GLY B C 1
ATOM 1331 O O . GLY B 1 62 ? 6.043 -20.125 -2.742 1 98.25 62 GLY B O 1
ATOM 1332 N N . ILE B 1 63 ? 6.508 -19.688 -4.871 1 98.5 63 ILE B N 1
ATOM 1333 C CA . ILE B 1 63 ? 5.148 -19.281 -5.207 1 98.5 63 ILE B CA 1
ATOM 1334 C C . ILE B 1 63 ? 4.355 -20.484 -5.695 1 98.5 63 ILE B C 1
ATOM 1336 O O . ILE B 1 63 ? 4.914 -21.406 -6.309 1 98.5 63 ILE B O 1
ATOM 1340 N N . ASP B 1 64 ? 3.098 -20.5 -5.418 1 98.25 64 ASP B N 1
ATOM 1341 C CA . ASP B 1 64 ? 2.203 -21.5 -6 1 98.25 64 ASP B CA 1
ATOM 1342 C C . ASP B 1 64 ? 2.117 -21.344 -7.516 1 98.25 64 ASP B C 1
ATOM 1344 O O . ASP B 1 64 ? 1.452 -20.422 -8.016 1 98.25 64 ASP B O 1
ATOM 1348 N N . GLN B 1 65 ? 2.662 -22.234 -8.242 1 97.12 65 GLN B N 1
ATOM 1349 C CA . GLN B 1 65 ? 2.793 -22.125 -9.688 1 97.12 65 GLN B CA 1
ATOM 1350 C C . GLN B 1 65 ? 1.437 -22.281 -10.375 1 97.12 65 GLN B C 1
ATOM 1352 O O . GLN B 1 65 ? 1.288 -21.922 -11.547 1 97.12 65 GLN B O 1
ATOM 1357 N N . SER B 1 66 ? 0.514 -22.719 -9.648 1 96.38 66 SER B N 1
ATOM 1358 C CA . SER B 1 66 ? -0.822 -22.844 -10.227 1 96.38 66 SER B CA 1
ATOM 1359 C C . SER B 1 66 ? -1.572 -21.516 -10.172 1 96.38 66 SER B C 1
ATOM 1361 O O . SER B 1 66 ? -2.607 -21.359 -10.82 1 96.38 66 SER B O 1
ATOM 1363 N N . TYR B 1 67 ? -1.05 -20.578 -9.43 1 96.25 67 TYR B N 1
ATOM 1364 C CA . TYR B 1 67 ? -1.636 -19.25 -9.312 1 96.25 67 TYR B CA 1
ATOM 1365 C C . TYR B 1 67 ? -1.207 -18.359 -10.469 1 96.25 67 TYR B C 1
ATOM 1367 O O . TYR B 1 67 ? -0.422 -17.422 -10.281 1 96.25 67 TYR B O 1
ATOM 1375 N N . LYS B 1 68 ? -1.791 -18.609 -11.578 1 91.81 68 LYS B N 1
ATOM 1376 C CA . LYS B 1 68 ? -1.35 -17.938 -12.797 1 91.81 68 LYS B CA 1
ATOM 1377 C C . LYS B 1 68 ? -2.096 -16.625 -13.008 1 91.81 68 LYS B C 1
ATOM 1379 O O . LYS B 1 68 ? -1.544 -15.672 -13.57 1 91.81 68 LYS B O 1
ATOM 1384 N N . ASN B 1 69 ? -3.35 -16.656 -12.609 1 94.06 69 ASN B N 1
ATOM 1385 C CA . ASN B 1 69 ? -4.109 -15.406 -12.602 1 94.06 69 ASN B CA 1
ATOM 1386 C C . ASN B 1 69 ? -4.113 -14.766 -11.219 1 94.06 69 ASN B C 1
ATOM 1388 O O . ASN B 1 69 ? -4.703 -15.305 -10.281 1 94.06 69 ASN B O 1
ATOM 1392 N N . TRP B 1 70 ? -3.484 -13.727 -11.062 1 97.06 70 TRP B N 1
ATOM 1393 C CA . TRP B 1 70 ? -3.277 -13.078 -9.773 1 97.06 70 TRP B CA 1
ATOM 1394 C C . TRP B 1 70 ? -4.516 -12.289 -9.352 1 97.06 70 TRP B C 1
ATOM 1396 O O . TRP B 1 70 ? -4.418 -11.117 -8.992 1 97.06 70 TRP B O 1
ATOM 1406 N N . THR B 1 71 ? -5.621 -12.906 -9.312 1 95.38 71 THR B N 1
ATOM 1407 C CA . THR B 1 71 ? -6.906 -12.258 -9.094 1 95.38 71 THR B CA 1
ATOM 1408 C C . THR B 1 71 ? -6.961 -11.617 -7.707 1 95.38 71 THR B C 1
ATOM 1410 O O . THR B 1 71 ? -7.527 -10.539 -7.539 1 95.38 71 THR B O 1
ATOM 1413 N N . PHE B 1 72 ? -6.332 -12.172 -6.73 1 96.19 72 PHE B N 1
ATOM 1414 C CA . PHE B 1 72 ? -6.344 -11.633 -5.375 1 96.19 72 PHE B CA 1
ATOM 1415 C C . PHE B 1 72 ? -5.395 -10.445 -5.262 1 96.19 72 PHE B C 1
ATOM 1417 O O . PHE B 1 72 ? -5.402 -9.727 -4.258 1 96.19 72 PHE B O 1
ATOM 1424 N N . HIS B 1 73 ? -4.637 -10.227 -6.324 1 97.25 73 HIS B N 1
ATOM 1425 C CA . HIS B 1 73 ? -3.604 -9.203 -6.27 1 97.25 73 HIS B CA 1
ATOM 1426 C C . HIS B 1 73 ? -3.781 -8.18 -7.387 1 97.25 73 HIS B C 1
ATOM 1428 O O . HIS B 1 73 ? -2.883 -7.375 -7.648 1 97.25 73 HIS B O 1
ATOM 1434 N N . GLY B 1 74 ? -4.914 -8.305 -8.109 1 95.12 74 GLY B N 1
ATOM 1435 C CA . GLY B 1 74 ? -5.238 -7.156 -8.938 1 95.12 74 GLY B CA 1
ATOM 1436 C C . GLY B 1 74 ? -5.535 -7.531 -10.383 1 95.12 74 GLY B C 1
ATOM 1437 O O . GLY B 1 74 ? -6.02 -6.703 -11.156 1 95.12 74 GLY B O 1
ATOM 1438 N N . GLU B 1 75 ? -5.156 -8.75 -10.789 1 95.06 75 GLU B N 1
ATOM 1439 C CA . GLU B 1 75 ? -5.484 -9.156 -12.148 1 95.06 75 GLU B CA 1
ATOM 1440 C C . GLU B 1 75 ? -6.973 -9.461 -12.297 1 95.06 75 GLU B C 1
ATOM 1442 O O . GLU B 1 75 ? -7.562 -10.117 -11.43 1 95.06 75 GLU B O 1
ATOM 1447 N N . PRO B 1 76 ? -7.539 -8.859 -13.422 1 90.94 76 PRO B N 1
ATOM 1448 C CA . PRO B 1 76 ? -8.953 -9.188 -13.625 1 90.94 76 PRO B CA 1
ATOM 1449 C C . PRO B 1 76 ? -9.18 -10.672 -13.898 1 90.94 76 PRO B C 1
ATOM 1451 O O . PRO B 1 76 ? -8.305 -11.352 -14.438 1 90.94 76 PRO B O 1
ATOM 1454 N N . TRP B 1 77 ? -10.258 -11.125 -13.43 1 83.31 77 TRP B N 1
ATOM 1455 C CA . TRP B 1 77 ? -10.625 -12.516 -13.695 1 83.31 77 TRP B CA 1
ATOM 1456 C C . TRP B 1 77 ? -10.891 -12.727 -15.188 1 83.31 77 TRP B C 1
ATOM 1458 O O . TRP B 1 77 ? -11.586 -11.93 -15.82 1 83.31 77 TRP B O 1
ATOM 1468 N N . GLU B 1 78 ? -10.07 -13.445 -15.781 1 75.06 78 GLU B N 1
ATOM 1469 C CA . GLU B 1 78 ? -10.359 -13.789 -17.172 1 75.06 78 GLU B CA 1
ATOM 1470 C C . GLU B 1 78 ? -11.328 -14.961 -17.25 1 75.06 78 GLU B C 1
ATOM 1472 O O . GLU B 1 78 ? -11.094 -16.016 -16.641 1 75.06 78 GLU B O 1
ATOM 1477 N N . ALA B 1 79 ? -12.641 -14.602 -17.375 1 63.53 79 ALA B N 1
ATOM 1478 C CA . ALA B 1 79 ? -13.617 -15.672 -17.609 1 63.53 79 ALA B CA 1
ATOM 1479 C C . ALA B 1 79 ? -13.219 -16.5 -18.828 1 63.53 79 ALA B C 1
ATOM 1481 O O . ALA B 1 79 ? -12.75 -15.969 -19.828 1 63.53 79 ALA B O 1
ATOM 1482 N N . THR B 1 80 ? -12.5 -17.547 -18.547 1 55.5 80 THR B N 1
ATOM 1483 C CA . THR B 1 80 ? -12.352 -18.391 -19.734 1 55.5 80 THR B CA 1
ATOM 1484 C C . THR B 1 80 ? -13.656 -18.422 -20.531 1 55.5 80 THR B C 1
ATOM 1486 O O . THR B 1 80 ? -14.688 -18.875 -20.016 1 55.5 80 THR B O 1
ATOM 1489 N N . THR B 1 81 ? -13.93 -17.344 -21.25 1 51.69 81 THR B N 1
ATOM 1490 C CA . THR B 1 81 ? -15.047 -17.531 -22.156 1 51.69 81 THR B CA 1
ATOM 1491 C C . THR B 1 81 ? -15.008 -18.922 -22.781 1 51.69 81 THR B C 1
ATOM 1493 O O . THR B 1 81 ? -14.039 -19.281 -23.453 1 51.69 81 THR B O 1
ATOM 1496 N N . ASN B 1 82 ? -15.367 -19.906 -22.031 1 50.47 82 ASN B N 1
ATOM 1497 C CA . ASN B 1 82 ? -15.625 -21.172 -22.719 1 50.47 82 ASN B CA 1
ATOM 1498 C C . ASN B 1 82 ? -16.141 -20.922 -24.141 1 50.47 82 ASN B C 1
ATOM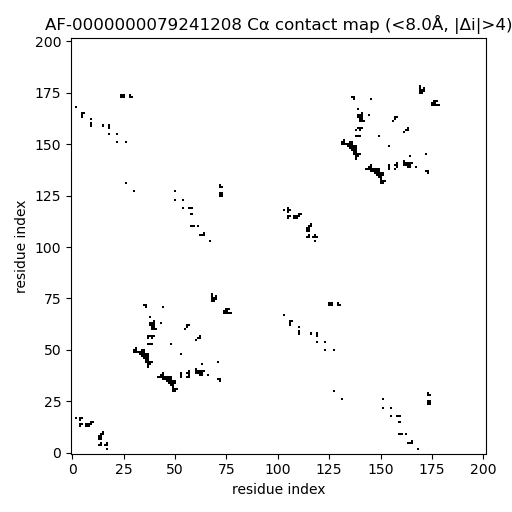 1500 O O . ASN B 1 82 ? -17.156 -20.266 -24.328 1 50.47 82 ASN B O 1
ATOM 1504 N N . ALA B 1 83 ? -15.352 -20.953 -25.109 1 46.41 83 ALA B N 1
ATOM 1505 C CA . ALA B 1 83 ? -15.711 -21.016 -26.531 1 46.41 83 ALA B CA 1
ATOM 1506 C C . ALA B 1 83 ? -16.953 -21.875 -26.734 1 46.41 83 ALA B C 1
ATOM 1508 O O . ALA B 1 83 ? -16.922 -23.078 -26.516 1 46.41 83 ALA B O 1
ATOM 1509 N N . SER B 1 84 ? -18.109 -21.406 -26.359 1 46.88 84 SER B N 1
ATOM 1510 C CA . SER B 1 84 ? -19.266 -22.125 -26.891 1 46.88 84 SER B CA 1
ATOM 1511 C C . SER B 1 84 ? -19.031 -22.547 -28.344 1 46.88 84 SER B C 1
ATOM 1513 O O . SER B 1 84 ? -18.984 -21.703 -29.25 1 46.88 84 SER B O 1
ATOM 1515 N N . ARG B 1 85 ? -18.156 -23.516 -28.578 1 41.06 85 ARG B N 1
ATOM 1516 C CA . ARG B 1 85 ? -18.141 -24.125 -29.906 1 41.06 85 ARG B CA 1
ATOM 1517 C C . ARG B 1 85 ? -19.547 -24.281 -30.469 1 41.06 85 ARG B C 1
ATOM 1519 O O . ARG B 1 85 ? -20.406 -24.891 -29.844 1 41.06 85 ARG B O 1
ATOM 1526 N N . ASN B 1 86 ? -20.109 -23.281 -31.078 1 43.22 86 ASN B N 1
ATOM 1527 C CA . ASN B 1 86 ? -21.281 -23.453 -31.938 1 43.22 86 ASN B CA 1
ATOM 1528 C C . ASN B 1 86 ? -21.234 -24.781 -32.688 1 43.22 86 ASN B C 1
ATOM 1530 O O . ASN B 1 86 ? -20.375 -24.969 -33.562 1 43.22 86 ASN B O 1
ATOM 1534 N N . VAL B 1 87 ? -21.406 -25.938 -32.062 1 43.78 87 VAL B N 1
ATOM 1535 C CA . VAL B 1 87 ? -21.734 -27.156 -32.781 1 43.78 87 VAL B CA 1
ATOM 1536 C C . VAL B 1 87 ? -22.766 -26.859 -33.875 1 43.78 87 VAL B C 1
ATOM 1538 O O . VAL B 1 87 ? -23.875 -26.422 -33.562 1 43.78 87 VAL B O 1
ATOM 1541 N N . GLU B 1 88 ? -22.406 -26.188 -34.938 1 42.03 88 GLU B N 1
ATOM 1542 C CA . GLU B 1 88 ? -23.234 -26.109 -36.125 1 42.03 88 GLU B CA 1
ATOM 1543 C C . GLU B 1 88 ? -23.906 -27.438 -36.406 1 42.03 88 GLU B C 1
ATOM 1545 O O . GLU B 1 88 ? -23.234 -28.453 -36.625 1 42.03 88 GLU B O 1
ATOM 1550 N N . GLU B 1 89 ? -24.953 -27.812 -35.625 1 41.72 89 GLU B N 1
ATOM 1551 C CA . GLU B 1 89 ? -25.875 -28.859 -36.031 1 41.72 89 GLU B CA 1
ATOM 1552 C C . GLU B 1 89 ? -26.125 -28.844 -37.531 1 41.72 89 GLU B C 1
ATOM 1554 O O . GLU B 1 89 ? -26.625 -27.844 -38.094 1 41.72 89 GLU B O 1
ATOM 1559 N N . ASP B 1 90 ? -25.172 -29.359 -38.344 1 40.5 90 ASP B N 1
ATOM 1560 C CA . ASP B 1 90 ? -25.391 -29.641 -39.75 1 40.5 90 ASP B CA 1
ATOM 1561 C C . ASP B 1 90 ? -26.75 -30.297 -39.969 1 40.5 90 ASP B C 1
ATOM 1563 O O . ASP B 1 90 ? -26.969 -31.438 -39.562 1 40.5 90 ASP B O 1
ATOM 1567 N N . ASP B 1 91 ? -27.891 -29.594 -39.594 1 43.12 91 ASP B N 1
ATOM 1568 C CA . ASP B 1 91 ? -29.219 -30.047 -40 1 43.12 91 ASP B CA 1
ATOM 1569 C C . ASP B 1 91 ? -29.203 -30.562 -41.438 1 43.12 91 ASP B C 1
ATOM 1571 O O . ASP B 1 91 ? -29.016 -29.781 -42.375 1 43.12 91 ASP B O 1
ATOM 1575 N N . GLY B 1 92 ? -28.422 -31.656 -41.75 1 36.94 92 GLY B N 1
ATOM 1576 C CA . GLY B 1 92 ? -28.531 -32.406 -42.969 1 36.94 92 GLY B CA 1
ATOM 1577 C C . GLY B 1 92 ? -29.969 -32.594 -43.438 1 36.94 92 GLY B C 1
ATOM 1578 O O . GLY B 1 92 ? -30.641 -33.5 -42.938 1 36.94 92 GLY B O 1
ATOM 1579 N N . HIS B 1 93 ? -30.766 -31.516 -43.594 1 41.28 93 HIS B N 1
ATOM 1580 C CA . HIS B 1 93 ? -32.031 -31.578 -44.281 1 41.28 93 HIS B CA 1
ATOM 1581 C C . HIS B 1 93 ? -31.953 -32.469 -45.531 1 41.28 93 HIS B C 1
ATOM 1583 O O . HIS B 1 93 ? -31.359 -32.062 -46.531 1 41.28 93 HIS B O 1
ATOM 1589 N N . SER B 1 94 ? -31.625 -33.75 -45.344 1 38.75 94 SER B N 1
ATOM 1590 C CA . SER B 1 94 ? -31.766 -34.719 -46.469 1 38.75 94 SER B CA 1
ATOM 1591 C C . SER B 1 94 ? -33.094 -34.531 -47.156 1 38.75 94 SER B C 1
ATOM 1593 O O . SER B 1 94 ? -34.156 -34.625 -46.531 1 38.75 94 SER B O 1
ATOM 1595 N N . ARG B 1 95 ? -33.188 -33.688 -48.219 1 32.44 95 ARG B N 1
ATOM 1596 C CA . ARG B 1 95 ? -34.219 -33.406 -49.188 1 32.44 95 ARG B CA 1
ATOM 1597 C C . ARG B 1 95 ? -34.781 -34.719 -49.781 1 32.44 95 ARG B C 1
ATOM 1599 O O . ARG B 1 95 ? -34.125 -35.375 -50.594 1 32.44 95 ARG B O 1
ATOM 1606 N N . TYR B 1 96 ? -35.281 -35.719 -48.969 1 36.69 96 TYR B N 1
ATOM 1607 C CA . TYR B 1 96 ? -35.938 -36.875 -49.562 1 36.69 96 TYR B CA 1
ATOM 1608 C C . TYR B 1 96 ? -36.969 -36.406 -50.594 1 36.69 96 TYR B C 1
ATOM 1610 O O . TYR B 1 96 ? -37.938 -35.688 -50.25 1 36.69 96 TYR B O 1
ATOM 1618 N N . SER B 1 97 ? -36.5 -35.906 -51.719 1 39.59 97 SER B N 1
ATOM 1619 C CA . SER B 1 97 ? -37.281 -35.688 -52.906 1 39.59 97 SER B CA 1
ATOM 1620 C C . SER B 1 97 ? -38.219 -36.875 -53.188 1 39.59 97 SER B C 1
ATOM 1622 O O . SER B 1 97 ? -37.75 -38 -53.406 1 39.59 97 SER B O 1
ATOM 1624 N N . PHE B 1 98 ? -39.312 -36.906 -52.469 1 37.81 98 PHE B N 1
ATOM 1625 C CA . PHE B 1 98 ? -40.375 -37.844 -52.781 1 37.81 98 PHE B CA 1
ATOM 1626 C C . PHE B 1 98 ? -40.688 -37.844 -54.281 1 37.81 98 PHE B C 1
ATOM 1628 O O . PHE B 1 98 ? -41 -36.781 -54.844 1 37.81 98 PHE B O 1
ATOM 1635 N N . VAL B 1 99 ? -39.938 -38.594 -55.062 1 38.09 99 VAL B N 1
ATOM 1636 C CA . VAL B 1 99 ? -40.188 -38.938 -56.438 1 38.09 99 VAL B CA 1
ATOM 1637 C C . VAL B 1 99 ? -41.656 -39.406 -56.594 1 38.09 99 VAL B C 1
ATOM 1639 O O . VAL B 1 99 ? -42.062 -40.375 -55.938 1 38.09 99 VAL B O 1
ATOM 1642 N N . SER B 1 100 ? -42.531 -38.5 -56.719 1 36.66 100 SER B N 1
ATOM 1643 C CA . SER B 1 100 ? -43.906 -38.781 -57.156 1 36.66 100 SER B CA 1
ATOM 1644 C C . SER B 1 100 ? -43.906 -39.594 -58.469 1 36.66 100 SER B C 1
ATOM 1646 O O . SER B 1 100 ? -43.469 -39.125 -59.5 1 36.66 100 SER B O 1
ATOM 1648 N N . GLU B 1 101 ? -43.438 -40.844 -58.375 1 27.41 101 GLU B N 1
ATOM 1649 C CA . GLU B 1 101 ? -44.188 -41.625 -59.375 1 27.41 101 GLU B CA 1
ATOM 1650 C C . GLU B 1 101 ? -45.656 -41.719 -59 1 27.41 101 GLU B C 1
ATOM 1652 O O . GLU B 1 101 ? -46 -41.719 -57.812 1 27.41 101 GLU B O 1
#

Secondary structure (DSSP, 8-state):
---GGGGS-TTSHHHHHHHHHHHHHHHHHHHHH--EE--BTTTTT-SEE-HHHHHHHHHHT-B-TT--S-GGGT---------------------------/---GGGGS-TTSHHHHHHHHHHHHHHHHHHHHH--EE--BTTTTT-SEE-HHHHHHHHHHT-B-TT--S-GGGT---------------------------